Protein AF-X1H1K5-F1 (afdb_monomer_lite)

Sequence (191 aa):
MKLQVSLFGLLLAASFLTAKDVGDVLKAARRMCVNDSVPQALTMLEEEVKGEWGKQEKFLLQQEKADILLYHAGLPREAYLVYTMLTRPGPSKDKEARLYYSLGLGLERSEEFRRAARSYEKVITEYPDSPFYEGALSAIERCFLKNYQIKVAEVDAYPITELELEEIASKKLSPSEQKPLYRPPAPTLHP

Secondary structure (DSSP, 8-state):
------HHHHHHHHHHTT--SHHHHHHHHHHHHHTT-HHHHHHHHHHHHHSS--HHHHHHHHHHHHHHHHHTS--HHHHHHHHHHHTSS---HHHHHHHHHHHHHHHHHTT-HHHHHHHHHHHHHH-TTSTTHHHHHHHHHHHHHHHHH-EEEEETTEEEEHHHHHHHHHHHH-TT------PPPPP----

Radius of gyration: 23.89 Å; chains: 1; bounding box: 47×67×76 Å

Structure (mmCIF, N/CA/C/O backbone):
data_AF-X1H1K5-F1
#
_entry.id   AF-X1H1K5-F1
#
loop_
_atom_site.group_PDB
_atom_site.id
_atom_site.type_symbol
_atom_site.label_atom_id
_atom_site.label_alt_id
_atom_site.label_comp_id
_atom_site.label_asym_id
_atom_site.label_entity_id
_atom_site.label_seq_id
_atom_site.pdbx_PDB_ins_code
_atom_site.Cartn_x
_atom_site.Cartn_y
_atom_site.Cartn_z
_atom_site.occupancy
_atom_site.B_iso_or_equiv
_atom_site.auth_seq_id
_atom_site.auth_comp_id
_atom_site.auth_asym_id
_atom_site.auth_atom_id
_atom_site.pdbx_PDB_model_num
ATOM 1 N N . MET A 1 1 ? 11.497 37.780 26.580 1.00 37.00 1 MET A N 1
ATOM 2 C CA . MET A 1 1 ? 10.936 38.288 25.311 1.00 37.00 1 MET A CA 1
ATOM 3 C C 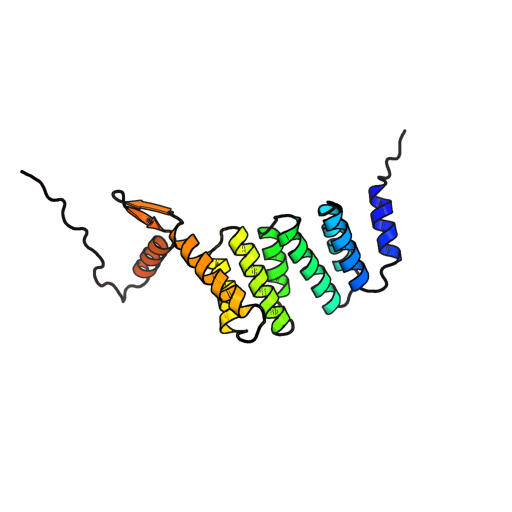. MET A 1 1 ? 10.496 37.082 24.486 1.00 37.00 1 MET A C 1
ATOM 5 O O . MET A 1 1 ? 11.340 36.267 24.157 1.00 37.00 1 MET A O 1
ATOM 9 N N . LYS A 1 2 ? 9.178 36.969 24.265 1.00 37.44 2 LYS A N 1
ATOM 10 C CA . LYS A 1 2 ? 8.430 36.046 23.383 1.00 37.44 2 LYS A CA 1
ATOM 11 C C . LYS A 1 2 ? 8.580 34.528 23.607 1.00 37.44 2 LYS A C 1
ATOM 13 O O . LYS A 1 2 ? 9.329 33.847 22.921 1.00 37.44 2 LYS A O 1
ATOM 18 N N . LEU A 1 3 ? 7.713 34.008 24.487 1.00 41.84 3 LEU A N 1
ATOM 19 C CA . LEU A 1 3 ? 7.094 32.689 24.321 1.00 41.84 3 LEU A CA 1
ATOM 20 C C . LEU A 1 3 ? 6.434 32.643 22.929 1.00 41.84 3 LEU A C 1
ATOM 22 O O . LEU A 1 3 ? 5.336 33.163 22.750 1.00 41.84 3 LEU A O 1
ATOM 26 N N . GLN A 1 4 ? 7.084 32.026 21.944 1.00 38.72 4 GLN A N 1
ATOM 27 C CA . GLN A 1 4 ? 6.364 31.378 20.849 1.00 38.72 4 GLN A CA 1
ATOM 28 C C . GLN A 1 4 ? 6.042 29.955 21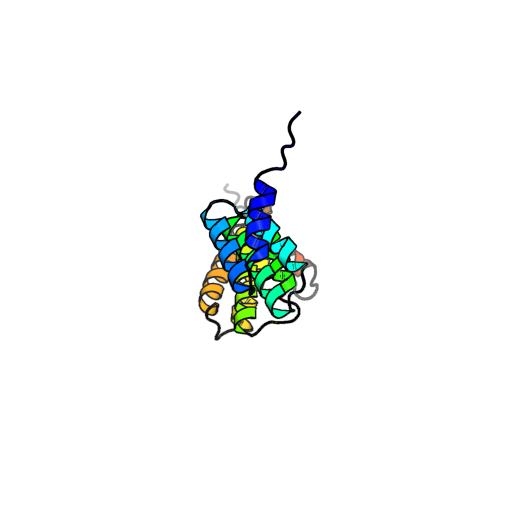.302 1.00 38.72 4 GLN A C 1
ATOM 30 O O . GLN A 1 4 ? 6.640 28.983 20.853 1.00 38.72 4 GLN A O 1
ATOM 35 N N . VAL A 1 5 ? 5.084 29.833 22.222 1.00 39.47 5 VAL A N 1
ATOM 36 C CA . VAL A 1 5 ? 4.301 28.599 22.295 1.00 39.47 5 VAL A CA 1
ATOM 37 C C . VAL A 1 5 ? 3.512 28.596 20.997 1.00 39.47 5 VAL A C 1
ATOM 39 O O . VAL A 1 5 ? 2.570 29.368 20.827 1.00 39.47 5 VAL A O 1
ATOM 42 N N . SER A 1 6 ? 4.034 27.862 20.019 1.00 39.38 6 SER A N 1
ATOM 43 C CA . SER A 1 6 ? 3.486 27.820 18.676 1.00 39.38 6 SER A CA 1
ATOM 44 C C . SER A 1 6 ? 2.005 27.470 18.764 1.00 39.38 6 SER A C 1
ATOM 46 O O . SER A 1 6 ? 1.636 26.451 19.350 1.00 39.38 6 SER A O 1
ATOM 48 N N . LEU A 1 7 ? 1.163 28.306 18.159 1.00 38.69 7 LEU A N 1
ATOM 49 C CA . LEU A 1 7 ? -0.276 28.087 17.994 1.00 38.69 7 LEU A CA 1
ATOM 50 C C . LEU A 1 7 ? -0.581 26.686 17.398 1.00 38.69 7 LEU A C 1
ATOM 52 O O . LEU A 1 7 ? -1.679 26.164 17.568 1.00 38.69 7 LEU A O 1
ATOM 56 N N . PHE A 1 8 ? 0.423 26.043 16.781 1.00 45.50 8 PHE A N 1
ATOM 57 C CA . PHE A 1 8 ? 0.425 24.650 16.319 1.00 45.50 8 PHE A CA 1
ATOM 58 C C . PHE A 1 8 ? 0.163 23.602 17.407 1.00 45.50 8 PHE A C 1
ATOM 60 O O . PHE A 1 8 ? -0.563 22.645 17.153 1.00 45.50 8 PHE A O 1
ATOM 67 N N . GLY A 1 9 ? 0.730 23.757 18.609 1.00 40.28 9 GLY A N 1
ATOM 68 C CA . GLY A 1 9 ? 0.532 22.781 19.689 1.00 40.28 9 GLY A CA 1
ATOM 69 C C . GLY A 1 9 ? -0.904 22.785 20.222 1.00 40.28 9 GLY A C 1
ATOM 70 O O . GLY A 1 9 ? -1.425 21.749 20.625 1.00 40.28 9 GLY A O 1
ATOM 71 N N . LEU A 1 10 ? -1.569 23.942 20.161 1.00 42.47 10 LEU A N 1
ATOM 72 C CA . LEU A 1 10 ? -2.929 24.137 20.669 1.00 42.47 10 LEU A CA 1
ATOM 73 C C . LEU A 1 10 ? -4.014 23.610 19.715 1.00 42.47 10 LEU A C 1
ATOM 75 O O . LEU A 1 10 ? -5.048 23.138 20.181 1.00 42.47 10 LEU A O 1
ATOM 79 N N . LEU A 1 11 ? -3.777 23.631 18.398 1.00 44.72 11 LEU A N 1
ATOM 80 C CA . LEU A 1 11 ? -4.694 23.046 17.405 1.00 44.72 11 LEU A CA 1
ATOM 81 C C . LEU A 1 11 ? -4.618 21.515 17.356 1.00 44.72 11 LEU A C 1
ATOM 83 O O . LEU A 1 11 ? -5.647 20.861 17.174 1.00 44.72 11 LEU A O 1
ATOM 87 N N . LEU A 1 12 ? -3.432 20.942 17.594 1.00 48.31 12 LEU A N 1
ATOM 88 C CA . LEU A 1 12 ? -3.308 19.508 17.850 1.00 48.31 12 LEU A CA 1
ATOM 89 C C . LEU A 1 12 ? -4.070 19.143 19.139 1.00 48.31 12 LEU A C 1
ATOM 91 O O . LEU A 1 12 ? -4.972 18.310 19.091 1.00 48.31 12 LEU A O 1
ATOM 95 N N . ALA A 1 13 ? -3.817 19.849 20.252 1.00 44.28 13 ALA A N 1
ATOM 96 C CA . ALA A 1 13 ? -4.474 19.629 21.552 1.00 44.28 13 ALA A CA 1
ATOM 97 C C . ALA A 1 13 ? -6.015 19.695 21.522 1.00 44.28 13 ALA A C 1
ATOM 99 O O . ALA A 1 13 ? -6.672 18.904 22.195 1.00 44.28 13 ALA A O 1
ATOM 100 N N . ALA A 1 14 ? -6.612 20.602 20.742 1.00 42.31 14 ALA A N 1
ATOM 101 C CA . ALA A 1 14 ? -8.069 20.759 20.704 1.00 42.31 14 ALA A CA 1
ATOM 102 C C . ALA A 1 14 ? -8.801 19.578 20.034 1.00 42.31 14 ALA A C 1
ATOM 104 O O . ALA A 1 14 ? -9.962 19.318 20.350 1.00 42.31 14 ALA A O 1
ATOM 105 N N . SER A 1 15 ? -8.123 18.838 19.151 1.00 46.56 15 SER A N 1
ATOM 106 C CA . SER A 1 15 ? -8.692 17.653 18.493 1.00 46.56 15 SER A CA 1
ATOM 107 C C . SER A 1 15 ? -8.587 16.404 19.384 1.00 46.56 15 SER A C 1
ATOM 109 O O . SER A 1 15 ? -9.510 15.590 19.404 1.00 46.56 15 SER A O 1
ATOM 111 N N . PHE A 1 16 ? -7.524 16.306 20.197 1.00 51.41 16 PHE A N 1
ATOM 112 C CA . PHE A 1 16 ? -7.277 15.193 21.131 1.00 51.41 16 PHE A CA 1
ATOM 113 C C . PHE A 1 16 ? -8.334 15.052 22.239 1.00 51.41 16 PHE A C 1
ATOM 115 O O . PHE A 1 16 ? -8.516 13.971 22.787 1.00 51.41 16 PHE A O 1
ATOM 122 N N . LEU A 1 17 ? -9.049 16.127 22.583 1.00 48.09 17 LEU A N 1
ATOM 123 C CA . LEU A 1 17 ? -10.004 16.141 23.702 1.00 48.09 17 LEU A CA 1
ATOM 124 C C . LEU A 1 17 ? -11.443 15.757 23.315 1.00 48.09 17 LEU A C 1
ATOM 126 O O . LEU A 1 17 ? -12.312 15.724 24.186 1.00 48.09 17 LEU A O 1
ATOM 130 N N . THR A 1 18 ? -11.725 15.484 22.035 1.00 51.66 18 THR A N 1
ATOM 131 C CA . THR A 1 18 ? -13.106 15.238 21.567 1.00 51.66 18 THR A CA 1
ATOM 132 C C . THR A 1 18 ? -13.317 13.954 20.778 1.00 51.66 18 THR A C 1
ATOM 134 O O . THR A 1 18 ? -14.471 13.542 20.655 1.00 51.66 18 THR A O 1
ATOM 137 N N . ALA A 1 19 ? -12.260 13.302 20.283 1.00 58.25 19 ALA A N 1
ATOM 138 C CA . ALA A 1 19 ? -12.407 12.032 19.583 1.00 58.25 19 ALA A CA 1
ATOM 139 C C . ALA A 1 19 ? -12.859 10.949 20.572 1.00 58.25 19 ALA A C 1
ATOM 141 O O . ALA A 1 19 ? -12.097 10.496 21.423 1.00 58.25 19 ALA A O 1
ATOM 142 N N . LYS A 1 20 ? -14.135 10.563 20.486 1.00 72.00 20 LYS A N 1
ATOM 143 C CA . LYS A 1 20 ? -14.709 9.493 21.317 1.00 72.00 20 LYS A CA 1
ATOM 144 C C . LYS A 1 20 ? -14.500 8.115 20.697 1.00 72.00 20 LYS A C 1
ATOM 146 O O . LYS A 1 20 ? -14.653 7.110 21.386 1.00 72.00 20 LYS A O 1
ATOM 151 N N . ASP A 1 21 ? -14.158 8.079 19.412 1.00 88.56 21 ASP A N 1
ATOM 152 C CA . ASP A 1 21 ? -13.909 6.869 18.648 1.00 88.56 21 ASP A CA 1
ATOM 153 C C . ASP A 1 21 ? -12.829 7.080 17.573 1.00 88.56 21 ASP A C 1
ATOM 155 O O . ASP A 1 21 ? -12.490 8.204 17.194 1.00 88.56 21 ASP A O 1
ATOM 159 N N . VAL A 1 22 ? -12.283 5.969 17.068 1.00 92.12 22 VAL A N 1
ATOM 160 C CA . VAL A 1 22 ? -11.249 5.975 16.021 1.00 92.12 22 VAL A CA 1
ATOM 161 C C . VAL A 1 22 ? -11.742 6.643 14.731 1.00 92.12 22 VAL A C 1
ATOM 163 O O . VAL A 1 22 ? -10.958 7.231 13.994 1.00 92.12 22 VAL A O 1
ATOM 166 N N . GLY A 1 23 ? -13.044 6.597 14.444 1.00 92.75 23 GLY A N 1
ATOM 167 C CA . GLY A 1 23 ? -13.639 7.199 13.255 1.00 92.75 23 GLY A CA 1
ATOM 168 C C . GLY A 1 23 ? -13.525 8.722 13.240 1.00 92.75 23 GLY A C 1
ATOM 169 O O . GLY A 1 23 ? -13.298 9.299 12.174 1.00 92.75 23 GLY A O 1
ATOM 170 N N . ASP A 1 24 ? -13.629 9.374 14.396 1.00 91.38 24 ASP A N 1
ATOM 171 C CA . ASP A 1 24 ? -13.417 10.817 14.530 1.00 91.38 24 ASP A CA 1
ATOM 172 C C . ASP A 1 24 ? -11.966 11.210 14.230 1.00 91.38 24 ASP A C 1
ATOM 174 O O . ASP A 1 24 ? -11.733 12.163 13.481 1.00 91.38 24 ASP A O 1
ATOM 178 N N . VAL A 1 25 ? -10.999 10.421 14.710 1.00 92.44 25 VAL A N 1
ATOM 179 C CA . VAL A 1 25 ? -9.569 10.605 14.408 1.00 92.44 25 VAL A CA 1
ATOM 180 C C . VAL A 1 25 ? -9.316 10.495 12.903 1.00 92.44 25 VAL A C 1
ATOM 182 O O . VAL A 1 25 ? -8.686 11.368 12.304 1.00 92.44 25 VAL A O 1
ATOM 185 N N . LEU A 1 26 ? -9.864 9.462 12.256 1.00 95.00 26 LEU A N 1
ATOM 186 C CA . LEU A 1 26 ? -9.717 9.261 10.810 1.00 95.00 26 LEU A CA 1
ATOM 187 C C . LEU A 1 26 ? -10.331 10.417 10.006 1.00 95.00 26 LEU A C 1
ATOM 189 O O . LEU A 1 26 ? -9.735 10.904 9.044 1.00 95.00 26 LEU A O 1
ATOM 193 N N . LYS A 1 27 ? -11.517 10.903 10.399 1.00 92.88 27 LYS A N 1
ATOM 194 C CA . LYS A 1 27 ? -12.145 12.074 9.763 1.00 92.88 27 LYS A CA 1
ATOM 195 C C . LYS A 1 27 ? -11.298 13.332 9.941 1.00 92.88 27 LYS A C 1
ATOM 197 O O . LYS A 1 27 ? -11.191 14.113 8.995 1.00 92.88 27 LYS A O 1
ATOM 202 N N . ALA A 1 28 ? -10.718 13.538 11.122 1.00 92.38 28 ALA A N 1
ATOM 203 C CA . ALA A 1 28 ? -9.837 14.669 11.385 1.00 92.38 28 ALA A CA 1
ATOM 204 C C . ALA A 1 28 ? -8.592 14.619 10.486 1.00 92.38 28 ALA A C 1
ATOM 206 O O . ALA A 1 28 ? -8.326 15.594 9.784 1.00 92.38 28 ALA A O 1
ATOM 207 N N . ALA A 1 29 ? -7.918 13.466 10.399 1.00 93.69 29 ALA A N 1
ATOM 208 C CA . ALA A 1 29 ? -6.745 13.278 9.542 1.00 93.69 29 ALA A CA 1
ATOM 209 C C . ALA A 1 29 ? -7.055 13.619 8.074 1.00 93.69 29 ALA A C 1
ATOM 211 O O . ALA A 1 29 ? -6.349 14.406 7.445 1.00 93.69 29 ALA A O 1
ATOM 212 N N . ARG A 1 30 ? -8.178 13.117 7.547 1.00 94.12 30 ARG A N 1
ATOM 213 C CA . ARG A 1 30 ? -8.614 13.397 6.168 1.00 94.12 30 ARG A CA 1
ATOM 214 C C . ARG A 1 30 ? -8.919 14.874 5.931 1.00 94.12 30 ARG A C 1
ATOM 216 O O . ARG A 1 30 ? -8.554 15.412 4.890 1.00 94.12 30 ARG A O 1
ATOM 223 N N . ARG A 1 31 ? -9.561 15.556 6.888 1.00 91.44 31 ARG A N 1
ATOM 224 C CA . ARG A 1 31 ? -9.800 17.011 6.799 1.00 91.44 31 ARG A CA 1
ATOM 225 C C . ARG A 1 31 ? -8.492 17.794 6.754 1.00 91.44 31 ARG A C 1
ATOM 227 O O . ARG A 1 31 ? -8.400 18.770 6.017 1.00 91.44 31 ARG A O 1
ATOM 234 N N . MET A 1 32 ? -7.483 17.363 7.507 1.00 92.31 32 MET A N 1
ATOM 235 C CA . MET A 1 32 ? -6.157 17.980 7.476 1.00 92.31 32 MET A CA 1
ATOM 236 C C . MET A 1 32 ? -5.500 17.804 6.103 1.00 92.31 32 MET A C 1
ATOM 238 O O . MET A 1 32 ? -4.957 18.771 5.581 1.00 92.31 32 MET A O 1
ATOM 242 N N . CYS A 1 33 ? -5.633 16.637 5.463 1.00 90.56 33 CYS A N 1
ATOM 243 C CA . CYS A 1 33 ? -5.161 16.434 4.089 1.00 90.56 33 CYS A CA 1
ATOM 244 C C . CYS A 1 33 ? -5.859 17.348 3.069 1.00 90.56 33 CYS A C 1
ATOM 246 O O . CYS A 1 33 ? -5.198 17.875 2.182 1.00 90.56 33 CYS A O 1
ATOM 248 N N . VAL A 1 34 ? -7.172 17.576 3.204 1.00 90.25 34 VAL A N 1
ATOM 249 C CA . VAL A 1 34 ? -7.917 18.514 2.336 1.00 90.25 34 VAL A CA 1
ATOM 250 C C . VAL A 1 34 ? -7.436 19.959 2.511 1.00 90.25 34 VAL A C 1
ATOM 252 O O . VAL A 1 34 ? -7.418 20.720 1.550 1.00 90.25 34 VAL A O 1
ATOM 255 N N . ASN A 1 35 ? -7.000 20.325 3.717 1.00 87.62 35 ASN A N 1
ATOM 256 C CA . ASN A 1 35 ? -6.500 21.662 4.048 1.00 87.62 35 ASN A CA 1
ATOM 257 C C . ASN A 1 35 ? -4.970 21.789 3.903 1.00 87.62 35 ASN A C 1
ATOM 259 O O . ASN A 1 35 ? -4.357 22.595 4.604 1.00 87.62 35 ASN A O 1
ATOM 263 N N . ASP A 1 36 ? -4.350 20.956 3.059 1.00 86.56 36 ASP A N 1
ATOM 264 C CA . ASP A 1 36 ? -2.904 20.944 2.776 1.00 86.56 36 ASP A CA 1
ATOM 265 C C . ASP A 1 36 ? -2.014 20.828 4.034 1.00 86.56 36 ASP A C 1
ATOM 267 O O . ASP A 1 36 ? -0.883 21.298 4.112 1.00 86.56 36 ASP A O 1
ATOM 271 N N . SER A 1 37 ? -2.552 20.190 5.074 1.00 92.69 37 SER A N 1
ATOM 272 C CA . SER A 1 37 ? -1.899 19.974 6.368 1.00 92.69 37 SER A CA 1
ATOM 273 C C . SER A 1 37 ? -1.502 18.503 6.534 1.00 92.69 37 SER A C 1
ATOM 275 O O . SER A 1 37 ? -1.756 17.878 7.568 1.00 92.69 37 SER A O 1
ATOM 277 N N . VAL A 1 38 ? -0.913 17.923 5.480 1.00 93.44 38 VAL A N 1
ATOM 278 C CA . VAL A 1 38 ? -0.525 16.502 5.421 1.00 93.44 38 VAL A CA 1
ATOM 279 C C . VAL A 1 38 ? 0.480 16.118 6.519 1.00 93.44 38 VAL A C 1
ATOM 281 O O . VAL A 1 38 ? 0.237 15.112 7.191 1.00 93.44 38 VAL A O 1
ATOM 284 N N . PRO A 1 39 ? 1.560 16.884 6.790 1.00 94.38 39 PRO A N 1
ATOM 285 C CA . PRO A 1 39 ? 2.492 16.538 7.866 1.00 94.38 39 PRO A CA 1
ATOM 286 C C . PRO A 1 39 ? 1.813 16.453 9.236 1.00 94.38 39 PRO A C 1
ATOM 288 O O . PRO A 1 39 ? 2.066 15.527 10.001 1.00 94.38 39 PRO A O 1
ATOM 291 N N . GLN A 1 40 ? 0.896 17.377 9.528 1.00 91.00 40 GLN A N 1
ATOM 292 C CA . GLN A 1 40 ? 0.171 17.403 10.793 1.00 91.00 40 GLN A CA 1
ATOM 293 C C . GLN A 1 40 ? -0.780 16.204 10.921 1.00 91.00 40 GLN A C 1
ATOM 295 O O . GLN A 1 40 ? -0.901 15.650 12.011 1.00 91.00 40 GLN A O 1
ATOM 300 N N . ALA A 1 41 ? -1.417 15.776 9.823 1.00 94.12 41 ALA A N 1
ATOM 301 C CA . ALA A 1 41 ? -2.242 14.567 9.803 1.00 94.12 41 ALA A CA 1
ATOM 302 C C . ALA A 1 41 ? -1.416 13.318 10.155 1.00 94.12 41 ALA A C 1
ATOM 304 O O . ALA A 1 41 ? -1.841 12.495 10.965 1.00 94.12 41 ALA A O 1
ATOM 305 N N . LEU A 1 42 ? -0.212 13.204 9.583 1.00 95.56 42 LEU A N 1
ATOM 306 C CA . LEU A 1 42 ? 0.703 12.093 9.844 1.00 95.56 42 LEU A CA 1
ATOM 307 C C . LEU A 1 42 ? 1.203 12.094 11.291 1.00 95.56 42 LEU A C 1
ATOM 309 O O . LEU A 1 42 ? 1.141 11.055 11.944 1.00 95.56 42 LEU A O 1
ATOM 313 N N . THR A 1 43 ? 1.629 13.249 11.813 1.00 93.75 43 THR A N 1
ATOM 314 C CA . THR A 1 43 ? 2.042 13.380 13.219 1.00 93.75 43 THR A CA 1
ATOM 315 C C . THR A 1 43 ? 0.905 13.018 14.171 1.00 93.75 43 THR A C 1
ATOM 317 O O . THR A 1 43 ? 1.124 12.286 15.131 1.00 93.75 43 THR A O 1
ATOM 320 N N . MET A 1 44 ? -0.321 13.472 13.896 1.00 92.69 44 MET A N 1
ATOM 321 C CA . MET A 1 44 ? -1.485 13.123 14.713 1.00 92.69 44 MET A CA 1
ATOM 322 C C . MET A 1 44 ? -1.710 11.605 14.740 1.00 92.69 44 MET A C 1
ATOM 324 O O . MET A 1 44 ? -1.822 11.026 15.815 1.00 92.69 44 MET A O 1
ATOM 328 N N . LEU A 1 45 ? -1.718 10.941 13.578 1.00 94.50 45 LEU A N 1
ATOM 329 C CA . LEU A 1 45 ? -1.899 9.486 13.506 1.00 94.50 45 LEU A CA 1
ATOM 330 C C . LEU A 1 45 ? -0.776 8.715 14.218 1.00 94.50 45 LEU A C 1
ATOM 332 O O . LEU A 1 45 ? -1.034 7.674 14.819 1.00 94.50 45 LEU A O 1
ATOM 336 N N . GLU A 1 46 ? 0.463 9.206 14.169 1.00 93.75 46 GLU A N 1
ATOM 337 C CA . GLU A 1 46 ? 1.593 8.600 14.880 1.00 93.75 46 GLU A CA 1
ATOM 338 C C . GLU A 1 46 ? 1.451 8.667 16.399 1.00 93.75 46 GLU A C 1
ATOM 340 O O . GLU A 1 46 ? 1.776 7.690 17.077 1.00 93.75 46 GLU A O 1
ATOM 345 N N . GLU A 1 47 ? 0.961 9.785 16.930 1.00 90.31 47 GLU A N 1
ATOM 346 C CA . GLU A 1 47 ? 0.680 9.916 18.359 1.00 90.31 47 GLU A CA 1
ATOM 347 C C . GLU A 1 47 ? -0.508 9.046 18.774 1.00 90.31 47 GLU A C 1
ATOM 349 O O . GLU A 1 47 ? -0.424 8.319 19.764 1.00 90.31 47 GLU A O 1
ATOM 354 N N . GLU A 1 48 ? -1.569 9.013 17.968 1.00 91.31 48 GLU A N 1
ATOM 355 C CA . GLU A 1 4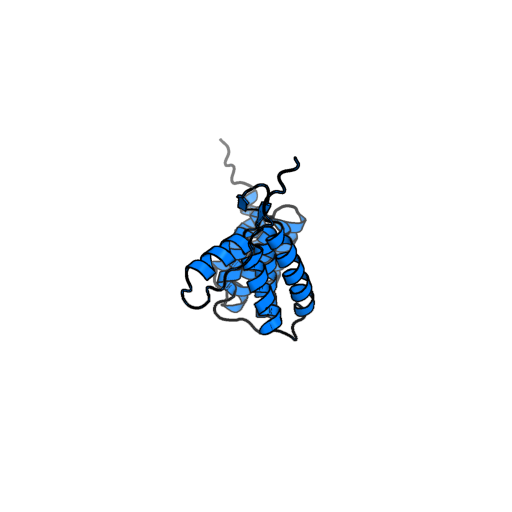8 ? -2.748 8.185 18.232 1.00 91.31 48 GLU A CA 1
ATOM 356 C C . GLU A 1 48 ? -2.391 6.701 18.302 1.00 91.31 48 GLU A C 1
ATOM 358 O O . GLU A 1 48 ? -2.737 6.022 19.262 1.00 91.31 48 GLU A O 1
ATOM 363 N N . VAL A 1 49 ? -1.592 6.184 17.366 1.00 91.19 49 VAL A N 1
ATOM 364 C CA . VAL A 1 49 ? -1.149 4.778 17.385 1.00 91.19 49 VAL A CA 1
ATOM 365 C C . VAL A 1 49 ? -0.433 4.387 18.690 1.00 91.19 49 VAL A C 1
ATOM 367 O O . VAL A 1 49 ? -0.528 3.225 19.109 1.00 91.19 49 VAL A O 1
ATOM 370 N N . LYS A 1 50 ? 0.283 5.319 19.336 1.00 89.50 50 LYS A N 1
ATOM 371 C CA . LYS A 1 50 ? 0.987 5.075 20.610 1.00 89.50 50 LYS A CA 1
ATOM 372 C C . LYS A 1 50 ? 0.032 4.991 21.806 1.00 89.50 50 LYS A C 1
ATOM 374 O O . LYS A 1 50 ? 0.414 4.415 22.822 1.00 89.50 50 LYS A O 1
ATOM 379 N N . GLY A 1 51 ? -1.185 5.521 21.681 1.00 86.44 51 GLY A N 1
ATOM 380 C CA . GLY A 1 51 ? -2.204 5.536 22.726 1.00 86.44 51 GLY A CA 1
ATOM 381 C C . GLY A 1 51 ? -2.856 4.179 23.026 1.00 86.44 51 GLY A C 1
ATOM 382 O O . GLY A 1 51 ? -2.457 3.113 22.530 1.00 86.44 51 GLY A O 1
ATOM 383 N N . GLU A 1 52 ? -3.909 4.229 23.846 1.00 87.31 52 GLU A N 1
ATOM 384 C CA . GLU A 1 52 ? -4.648 3.066 24.364 1.00 87.31 52 GLU A CA 1
ATOM 385 C C . GLU A 1 52 ? -5.755 2.570 23.418 1.00 87.31 52 GLU A C 1
ATOM 387 O O . GLU A 1 52 ? -6.889 2.314 23.810 1.00 87.31 52 GLU A O 1
ATOM 392 N N . TRP A 1 53 ? -5.421 2.405 22.140 1.00 88.69 53 TRP A N 1
ATOM 393 C CA . TRP A 1 53 ? -6.320 1.802 21.158 1.00 88.69 53 TRP A CA 1
ATOM 394 C C . TRP A 1 53 ? -6.213 0.272 21.140 1.00 88.69 53 TRP A C 1
ATOM 396 O O . TRP A 1 53 ? -5.131 -0.303 21.320 1.00 88.69 53 TRP A O 1
ATOM 406 N N . GLY A 1 54 ? -7.329 -0.398 20.851 1.00 89.56 54 GLY A N 1
ATOM 407 C CA . GLY A 1 54 ? -7.343 -1.830 20.578 1.00 89.56 54 GLY A CA 1
ATOM 408 C C . GLY A 1 54 ? -6.592 -2.182 19.289 1.00 89.56 54 GLY A C 1
ATOM 409 O O . GLY A 1 54 ? -6.218 -1.327 18.482 1.00 89.56 54 GLY A O 1
ATOM 410 N N . LYS A 1 55 ? -6.336 -3.480 19.077 1.00 87.94 55 LYS A N 1
ATOM 411 C CA . LYS A 1 55 ? -5.590 -3.960 17.896 1.00 87.94 55 LYS A CA 1
ATOM 412 C C . LYS A 1 55 ? -6.262 -3.548 16.582 1.00 87.94 55 LYS A C 1
ATOM 414 O O . LYS A 1 55 ? -5.571 -3.192 15.631 1.00 87.94 55 LYS A O 1
ATOM 419 N N . GLN A 1 56 ? -7.594 -3.595 16.537 1.00 87.88 56 GLN A N 1
ATOM 420 C CA . GLN A 1 56 ? -8.362 -3.273 15.338 1.00 87.88 56 GLN A CA 1
ATOM 421 C C . GLN A 1 56 ? -8.312 -1.774 15.026 1.00 87.88 56 GLN A C 1
ATOM 423 O O . GLN A 1 56 ? -8.167 -1.398 13.867 1.00 87.88 56 GLN A O 1
ATOM 428 N N . GLU A 1 57 ? -8.391 -0.918 16.039 1.00 91.31 57 GLU A N 1
ATOM 429 C CA . GLU A 1 57 ? -8.306 0.534 15.895 1.00 91.31 57 GLU A CA 1
ATOM 430 C C . GLU A 1 57 ? -6.893 0.953 15.477 1.00 91.31 57 GLU A C 1
ATOM 432 O O . GLU A 1 57 ? -6.739 1.714 14.524 1.00 91.31 57 GLU A O 1
ATOM 437 N N . LYS A 1 58 ? -5.851 0.370 16.088 1.00 91.62 58 LYS A N 1
ATOM 438 C CA . LYS A 1 58 ? -4.453 0.594 15.675 1.00 91.62 58 LYS A CA 1
ATOM 439 C C . LYS A 1 58 ? -4.205 0.191 14.225 1.00 91.62 58 LYS A C 1
ATOM 441 O O . LYS A 1 58 ? -3.497 0.900 13.513 1.00 91.62 58 LYS A O 1
ATOM 446 N N . PHE A 1 59 ? -4.810 -0.909 13.776 1.00 91.62 59 PHE A N 1
ATOM 447 C CA . PHE A 1 59 ? -4.770 -1.310 12.372 1.00 91.62 59 PHE A CA 1
ATOM 448 C C . PHE A 1 59 ? -5.381 -0.233 11.464 1.00 91.62 59 PHE A C 1
ATOM 450 O O . PHE A 1 59 ? -4.768 0.136 10.468 1.00 91.62 59 PHE A O 1
ATOM 457 N N . LEU A 1 60 ? -6.554 0.307 11.814 1.00 92.25 60 LEU A N 1
ATOM 458 C CA . LEU A 1 60 ? -7.220 1.342 11.014 1.00 92.25 60 LEU A CA 1
ATOM 459 C C . LEU A 1 60 ? -6.404 2.639 10.946 1.00 92.25 60 LEU A C 1
ATOM 461 O O . LEU A 1 60 ? -6.259 3.200 9.864 1.00 92.25 60 LEU A O 1
ATOM 465 N N . LEU A 1 61 ? -5.837 3.083 12.070 1.00 94.56 61 LEU A N 1
ATOM 466 C CA . LEU A 1 61 ? -4.989 4.278 12.129 1.00 94.56 61 LEU A CA 1
ATOM 467 C C . LEU A 1 61 ? -3.742 4.137 11.248 1.00 94.56 61 LEU A C 1
ATOM 469 O O . LEU A 1 61 ? -3.401 5.040 10.487 1.00 94.56 61 LEU A O 1
ATOM 473 N N . GLN A 1 62 ? -3.078 2.984 11.317 1.00 94.88 62 GLN A N 1
ATOM 474 C CA . GLN A 1 62 ? -1.912 2.698 10.485 1.00 94.88 62 GLN A CA 1
ATOM 475 C C . GLN A 1 62 ? -2.276 2.558 9.005 1.00 94.88 62 GLN A C 1
ATOM 477 O O . GLN A 1 62 ? -1.528 3.018 8.145 1.00 94.88 62 GLN A O 1
ATOM 482 N N . GLN A 1 63 ? -3.426 1.957 8.690 1.00 93.94 63 GLN A N 1
ATOM 483 C CA . GLN A 1 63 ? -3.897 1.871 7.310 1.00 93.94 63 GLN A CA 1
ATOM 484 C C . GLN A 1 63 ? -4.150 3.271 6.738 1.00 93.94 63 GLN A C 1
ATOM 486 O O . GLN A 1 63 ? -3.701 3.566 5.636 1.00 93.94 63 GLN A O 1
ATOM 491 N N . GLU A 1 64 ? -4.789 4.154 7.508 1.00 96.25 64 GLU A N 1
ATOM 492 C CA . GLU A 1 64 ? -5.010 5.544 7.105 1.00 96.25 64 GLU A CA 1
ATOM 493 C C . GLU A 1 64 ? -3.695 6.299 6.910 1.00 96.25 64 GLU A C 1
ATOM 495 O O . GLU A 1 64 ? -3.532 7.019 5.928 1.00 96.25 64 GLU A O 1
ATOM 500 N N . LYS A 1 65 ? -2.719 6.095 7.802 1.00 96.69 65 LYS A N 1
ATOM 501 C CA . LYS A 1 65 ? -1.376 6.664 7.648 1.00 96.69 65 LYS A CA 1
ATOM 502 C C . LYS A 1 65 ? -0.753 6.235 6.318 1.00 96.69 65 LYS A C 1
ATOM 504 O O . LYS A 1 65 ? -0.209 7.072 5.601 1.00 96.69 65 LYS A O 1
ATOM 509 N N . ALA A 1 66 ? -0.838 4.949 5.981 1.00 94.88 66 ALA A N 1
ATOM 510 C CA . ALA A 1 66 ? -0.312 4.415 4.728 1.00 94.88 66 ALA A CA 1
ATOM 511 C C . ALA A 1 66 ? -1.036 4.991 3.498 1.00 94.88 66 ALA A C 1
ATOM 513 O O . ALA A 1 66 ? -0.380 5.361 2.524 1.00 94.88 66 ALA A O 1
ATOM 514 N N . ASP A 1 67 ? -2.366 5.122 3.553 1.00 94.75 67 ASP A N 1
ATOM 515 C CA . ASP A 1 67 ? -3.168 5.776 2.512 1.00 94.75 67 ASP A CA 1
ATOM 516 C C . ASP A 1 67 ? -2.734 7.247 2.330 1.00 94.75 67 ASP A C 1
ATOM 518 O O . ASP A 1 67 ? -2.484 7.687 1.207 1.00 94.75 67 ASP A O 1
ATOM 522 N N . ILE A 1 68 ? -2.552 8.002 3.418 1.00 95.75 68 ILE A N 1
ATOM 523 C CA . ILE A 1 68 ? -2.104 9.403 3.363 1.00 95.75 68 ILE A CA 1
ATOM 524 C C . ILE A 1 68 ? -0.701 9.521 2.766 1.00 95.75 68 ILE A C 1
ATOM 526 O O . ILE A 1 68 ? -0.480 10.360 1.891 1.00 95.75 68 ILE A O 1
ATOM 530 N N . LEU A 1 69 ? 0.237 8.671 3.185 1.00 94.75 69 LEU A N 1
ATOM 531 C CA . LEU A 1 69 ? 1.587 8.640 2.616 1.00 94.75 69 LEU A CA 1
ATOM 532 C C . LEU A 1 69 ? 1.547 8.387 1.103 1.00 94.75 69 LEU A C 1
ATOM 534 O O . LEU A 1 69 ? 2.230 9.065 0.336 1.00 94.75 69 LEU A O 1
ATOM 538 N N . LEU A 1 70 ? 0.700 7.451 0.672 1.00 92.06 70 LEU A N 1
ATOM 539 C CA . LEU A 1 70 ? 0.601 7.039 -0.720 1.00 92.06 70 LEU A CA 1
ATOM 540 C C . LEU A 1 70 ? -0.085 8.082 -1.614 1.00 92.06 70 LEU A C 1
ATOM 542 O O . LEU A 1 70 ? 0.373 8.310 -2.735 1.00 92.06 70 LEU A O 1
ATOM 546 N N . TYR A 1 71 ? -1.199 8.666 -1.167 1.00 91.50 71 TYR A N 1
ATOM 547 C CA . TYR A 1 71 ? -2.074 9.491 -2.011 1.00 91.50 71 TYR A CA 1
ATOM 548 C C . TYR A 1 71 ? -1.935 10.995 -1.787 1.00 91.50 71 TYR A C 1
ATOM 550 O O . TYR A 1 71 ? -2.183 11.755 -2.718 1.00 91.50 71 TYR A O 1
ATOM 558 N N . HIS A 1 72 ? -1.546 11.426 -0.587 1.00 91.31 72 HIS A N 1
ATOM 559 C CA . HIS A 1 72 ? -1.465 12.846 -0.241 1.00 91.31 72 HIS A CA 1
ATOM 560 C C . HIS A 1 72 ? -0.024 13.334 -0.098 1.00 91.31 72 HIS A C 1
ATOM 562 O O . HIS A 1 72 ? 0.282 14.435 -0.538 1.00 91.31 72 HIS A O 1
ATOM 568 N N . ALA A 1 73 ? 0.869 12.526 0.479 1.00 90.38 73 ALA A N 1
ATOM 569 C CA . ALA A 1 73 ? 2.269 12.916 0.651 1.00 90.38 73 ALA A CA 1
ATOM 570 C C . ALA A 1 73 ? 3.140 12.614 -0.579 1.00 90.38 73 ALA A C 1
ATOM 572 O O . ALA A 1 73 ? 4.229 13.166 -0.699 1.00 90.38 73 ALA A O 1
ATOM 573 N N . GLY A 1 74 ? 2.697 11.720 -1.471 1.00 87.12 74 GLY A N 1
ATOM 574 C CA . GLY A 1 74 ? 3.526 11.253 -2.586 1.00 87.12 74 GLY A CA 1
ATOM 575 C C . GLY A 1 74 ? 4.788 10.525 -2.110 1.00 87.12 74 GLY A C 1
ATOM 576 O O . GLY A 1 74 ? 5.816 10.583 -2.776 1.00 87.12 74 GLY A O 1
ATOM 577 N N . LEU A 1 75 ? 4.703 9.856 -0.955 1.00 89.94 75 LEU A N 1
ATOM 578 C CA . LEU A 1 75 ? 5.784 9.132 -0.283 1.00 89.94 75 LEU A CA 1
ATOM 579 C C . LEU A 1 75 ? 5.521 7.616 -0.354 1.00 89.94 75 LEU A C 1
ATOM 581 O O . LEU A 1 75 ? 5.128 6.983 0.635 1.00 89.94 75 LEU A O 1
ATOM 585 N N . PRO A 1 76 ? 5.656 7.007 -1.546 1.00 83.75 76 PRO A N 1
ATOM 586 C CA . PRO A 1 76 ? 5.240 5.629 -1.774 1.00 83.75 76 PRO A CA 1
ATOM 587 C C . PRO A 1 76 ? 6.125 4.604 -1.046 1.00 83.75 76 PRO A C 1
ATOM 589 O O . PRO A 1 76 ? 5.638 3.537 -0.665 1.00 83.75 76 PRO A O 1
ATOM 592 N N . ARG A 1 77 ? 7.395 4.936 -0.781 1.00 83.12 77 ARG A N 1
ATOM 593 C CA . ARG A 1 77 ? 8.325 4.072 -0.041 1.00 83.12 77 ARG A CA 1
ATOM 594 C C . ARG A 1 77 ? 7.946 3.966 1.435 1.00 83.12 77 ARG A C 1
ATOM 596 O O . ARG A 1 77 ? 7.964 2.881 2.010 1.00 83.12 77 ARG A O 1
ATOM 603 N N . GLU A 1 78 ? 7.575 5.078 2.051 1.00 90.44 78 GLU A N 1
ATOM 604 C CA . GLU A 1 78 ? 7.101 5.145 3.428 1.00 90.44 78 GLU A CA 1
ATOM 605 C C . GLU A 1 78 ? 5.759 4.419 3.563 1.00 90.44 78 GLU A C 1
ATOM 607 O O . GLU A 1 78 ? 5.579 3.626 4.489 1.00 90.44 78 GLU A O 1
ATOM 612 N N . ALA A 1 79 ? 4.844 4.619 2.606 1.00 90.75 79 ALA A N 1
ATOM 613 C CA . ALA A 1 79 ? 3.577 3.894 2.556 1.00 90.75 79 ALA A CA 1
ATOM 614 C C . ALA A 1 79 ? 3.794 2.372 2.486 1.00 90.75 79 ALA A C 1
ATOM 616 O O . ALA A 1 79 ? 3.172 1.623 3.242 1.00 90.75 79 ALA A O 1
ATOM 617 N N . TYR A 1 80 ? 4.724 1.917 1.635 1.00 84.81 80 TYR A N 1
ATOM 618 C CA . TYR A 1 80 ? 5.110 0.508 1.512 1.00 84.81 80 TYR A CA 1
ATOM 619 C C . TYR A 1 80 ? 5.514 -0.109 2.863 1.00 84.81 80 TYR A C 1
ATOM 621 O O . TYR A 1 80 ? 5.081 -1.220 3.192 1.00 84.81 80 TYR A O 1
ATOM 629 N N . LEU A 1 81 ? 6.317 0.602 3.663 1.00 89.00 81 LEU A N 1
ATOM 630 C CA . LEU A 1 81 ? 6.770 0.104 4.966 1.00 89.00 81 LEU A CA 1
ATOM 631 C C . LEU A 1 81 ? 5.590 -0.121 5.917 1.00 89.00 81 LEU A C 1
ATOM 633 O O . LEU A 1 81 ? 5.515 -1.168 6.563 1.00 89.00 81 LEU A O 1
ATOM 637 N N . VAL A 1 82 ? 4.640 0.817 5.956 1.00 91.81 82 VAL A N 1
ATOM 638 C CA . VAL A 1 82 ? 3.455 0.709 6.818 1.00 91.81 82 VAL A CA 1
ATOM 639 C C . VAL A 1 82 ? 2.527 -0.415 6.344 1.00 91.81 82 VAL A C 1
ATOM 641 O O . VAL A 1 82 ? 2.117 -1.246 7.154 1.00 91.81 82 VAL A O 1
ATOM 644 N N . TYR A 1 83 ? 2.256 -0.520 5.039 1.00 88.88 83 TYR A N 1
ATOM 645 C CA . TYR A 1 83 ? 1.440 -1.612 4.493 1.00 88.88 83 TYR A CA 1
ATOM 646 C C . TYR A 1 83 ? 2.037 -2.987 4.775 1.00 88.88 83 TYR A C 1
ATOM 648 O O . TYR A 1 83 ? 1.317 -3.902 5.173 1.00 88.88 83 TYR A O 1
ATOM 656 N N . THR A 1 84 ? 3.357 -3.126 4.645 1.00 84.38 84 THR A N 1
ATOM 657 C CA . THR A 1 84 ? 4.052 -4.384 4.944 1.00 84.38 84 THR A CA 1
ATOM 658 C C . THR A 1 84 ? 3.812 -4.819 6.390 1.00 84.38 84 THR A C 1
ATOM 660 O O . THR A 1 84 ? 3.560 -5.997 6.642 1.00 84.38 84 THR A O 1
ATOM 663 N N . MET A 1 85 ? 3.819 -3.883 7.344 1.00 87.88 85 MET A N 1
ATOM 664 C CA . MET A 1 85 ? 3.524 -4.190 8.747 1.00 87.88 85 MET A CA 1
ATOM 665 C C . MET A 1 85 ? 2.076 -4.651 8.954 1.00 87.88 85 MET A C 1
ATOM 667 O O . MET A 1 85 ? 1.837 -5.555 9.749 1.00 87.88 85 MET A O 1
ATOM 671 N N . LEU A 1 86 ? 1.117 -4.080 8.221 1.00 86.31 86 LEU A N 1
ATOM 672 C CA . LEU A 1 86 ? -0.310 -4.396 8.369 1.00 86.31 86 LEU A CA 1
ATOM 673 C C . LEU A 1 86 ? -0.706 -5.774 7.841 1.00 86.31 86 LEU A C 1
ATOM 675 O O . LEU A 1 86 ? -1.725 -6.317 8.260 1.00 86.31 86 LEU A O 1
ATOM 679 N N . THR A 1 87 ? 0.105 -6.372 6.970 1.00 73.94 87 THR A N 1
ATOM 680 C CA . THR A 1 87 ? -0.128 -7.742 6.480 1.00 73.94 87 THR A CA 1
ATOM 681 C C . THR A 1 87 ? 0.154 -8.830 7.530 1.00 73.94 87 THR A C 1
ATOM 683 O O . THR A 1 87 ? -0.082 -10.007 7.273 1.00 73.94 87 THR A O 1
ATOM 686 N N . ARG A 1 88 ? 0.648 -8.479 8.730 1.00 74.00 88 ARG A N 1
ATOM 687 C CA . ARG A 1 88 ? 1.006 -9.434 9.796 1.00 74.00 88 ARG A CA 1
ATOM 688 C C . ARG A 1 88 ? 0.402 -9.000 11.148 1.00 74.00 88 ARG A C 1
ATOM 690 O O . ARG A 1 88 ? 0.893 -8.011 11.690 1.00 74.00 88 ARG A O 1
ATOM 697 N N . PRO A 1 89 ? -0.559 -9.707 11.791 1.00 58.38 89 PRO A N 1
ATOM 698 C CA . PRO A 1 89 ? -1.366 -10.864 11.380 1.00 58.38 89 PRO A CA 1
ATOM 699 C C . PRO A 1 89 ? -2.651 -10.465 10.624 1.00 58.38 89 PRO A C 1
ATOM 701 O O . PRO A 1 89 ? -3.218 -9.401 10.864 1.00 58.38 89 PRO A O 1
ATOM 704 N N . GLY A 1 90 ? -3.079 -11.344 9.712 1.00 58.38 90 GLY A N 1
ATOM 705 C CA . GLY A 1 90 ? -3.974 -11.037 8.592 1.00 58.38 90 GLY A CA 1
ATOM 706 C C . GLY A 1 90 ? -5.355 -10.467 8.964 1.00 58.38 90 GLY A C 1
ATOM 707 O O . GLY A 1 90 ? -6.033 -11.014 9.840 1.00 58.38 90 GLY A O 1
ATOM 708 N N . PRO A 1 91 ? -5.800 -9.385 8.299 1.00 69.38 91 PRO A N 1
ATOM 709 C CA . PRO A 1 91 ? -7.168 -8.885 8.405 1.00 69.38 91 PRO A CA 1
ATOM 710 C C . PRO A 1 91 ? -8.148 -9.787 7.617 1.00 69.38 91 PRO A C 1
ATOM 712 O O . PRO A 1 91 ? -7.766 -10.816 7.070 1.00 69.38 91 PRO A O 1
ATOM 715 N N . SER A 1 92 ? -9.438 -9.433 7.550 1.00 80.00 92 SER A N 1
ATOM 716 C CA . SER A 1 92 ? -10.400 -10.157 6.696 1.00 80.00 92 SER A CA 1
ATOM 717 C C . SER A 1 92 ? -9.936 -10.199 5.233 1.00 80.00 92 SER A C 1
ATOM 719 O O . SER A 1 92 ? -9.265 -9.270 4.791 1.00 80.00 92 SER A O 1
ATOM 721 N N . LYS A 1 93 ? -10.357 -11.211 4.460 1.00 82.50 93 LYS A N 1
ATOM 722 C CA . LYS A 1 93 ? -9.911 -11.414 3.066 1.00 82.50 93 LYS A CA 1
ATOM 723 C C . LYS A 1 93 ? -9.966 -10.148 2.200 1.00 82.50 93 LYS A C 1
ATOM 725 O O . LYS A 1 93 ? -8.965 -9.797 1.592 1.00 82.50 93 LYS A O 1
ATOM 730 N N . ASP A 1 94 ? -11.069 -9.397 2.224 1.00 84.44 94 ASP A N 1
ATOM 731 C CA . ASP A 1 94 ? -11.183 -8.149 1.444 1.00 84.44 94 ASP A CA 1
ATOM 732 C C . ASP A 1 94 ? -10.216 -7.052 1.899 1.00 84.44 94 ASP A C 1
ATOM 734 O O . ASP A 1 94 ? -9.699 -6.280 1.091 1.00 84.44 94 ASP A O 1
ATOM 738 N N . LYS A 1 95 ? -9.960 -6.967 3.210 1.00 83.19 95 LYS A N 1
ATOM 739 C CA . LYS A 1 95 ? -8.986 -6.020 3.760 1.00 83.19 95 LYS A CA 1
ATOM 740 C C . LYS A 1 95 ? -7.576 -6.438 3.364 1.00 83.19 95 LYS A C 1
ATOM 742 O O . LYS A 1 95 ? -6.761 -5.581 3.056 1.00 83.19 95 LYS A O 1
ATOM 747 N N . GLU A 1 96 ? -7.296 -7.734 3.344 1.00 86.00 96 GLU A N 1
ATOM 748 C CA . GLU A 1 96 ? -5.998 -8.263 2.943 1.00 86.00 96 GLU A CA 1
ATOM 749 C C . GLU A 1 96 ? -5.745 -8.042 1.445 1.00 86.00 96 GLU A C 1
ATOM 751 O O . GLU A 1 96 ? -4.695 -7.515 1.076 1.00 86.00 96 GLU A O 1
ATOM 756 N N . ALA A 1 97 ? -6.748 -8.295 0.598 1.00 91.00 97 ALA A N 1
ATOM 757 C CA . ALA A 1 97 ? -6.721 -7.958 -0.823 1.00 91.00 97 ALA A CA 1
ATOM 758 C C . ALA A 1 97 ? -6.447 -6.463 -1.049 1.00 91.00 97 ALA A C 1
ATOM 760 O O . ALA A 1 97 ? -5.573 -6.103 -1.838 1.00 91.00 97 ALA A O 1
ATOM 761 N N . ARG A 1 98 ? -7.131 -5.581 -0.300 1.00 90.81 98 ARG A N 1
ATOM 762 C CA . ARG A 1 98 ? -6.869 -4.133 -0.338 1.00 90.81 98 ARG A CA 1
ATOM 763 C C . ARG A 1 98 ? -5.424 -3.807 0.027 1.00 90.81 98 ARG A C 1
ATOM 765 O O . ARG A 1 98 ? -4.817 -2.975 -0.638 1.00 90.81 98 ARG A O 1
ATOM 772 N N . LEU A 1 99 ? -4.878 -4.423 1.078 1.00 87.88 99 LEU A N 1
ATOM 773 C CA . LEU A 1 99 ? -3.499 -4.175 1.504 1.00 87.88 99 LEU A CA 1
ATOM 774 C C . LEU A 1 99 ? -2.501 -4.577 0.418 1.00 87.88 99 LEU A C 1
ATOM 776 O O . LEU A 1 99 ? -1.622 -3.781 0.104 1.00 87.88 99 LEU A O 1
ATOM 780 N N . TYR A 1 100 ? -2.643 -5.763 -0.182 1.00 90.94 100 TYR A N 1
ATOM 781 C CA . TYR A 1 100 ? -1.766 -6.189 -1.277 1.00 90.94 100 TYR A CA 1
ATOM 782 C C . TYR A 1 100 ? -1.914 -5.303 -2.516 1.00 90.94 100 TYR A C 1
ATOM 784 O O . TYR A 1 100 ? -0.911 -4.951 -3.138 1.00 90.94 100 TYR A O 1
ATOM 792 N N . TYR A 1 101 ? -3.133 -4.867 -2.836 1.00 94.25 101 TYR A N 1
ATOM 793 C CA . TYR A 1 101 ? -3.365 -3.921 -3.923 1.00 94.25 101 TYR A CA 1
ATOM 794 C C . TYR A 1 101 ? -2.682 -2.567 -3.662 1.00 94.25 101 TYR A C 1
ATOM 796 O O . TYR A 1 101 ? -1.925 -2.081 -4.501 1.00 94.25 101 TYR A O 1
ATOM 804 N N . SER A 1 102 ? -2.869 -1.980 -2.476 1.00 91.44 102 SER A N 1
ATOM 805 C CA . SER A 1 102 ? -2.212 -0.723 -2.090 1.00 91.44 102 SER A CA 1
ATOM 806 C C . SER A 1 102 ? -0.688 -0.851 -1.993 1.00 91.44 102 SER A C 1
ATOM 808 O O . SER A 1 102 ? 0.031 0.084 -2.349 1.00 91.44 102 SER A O 1
ATOM 810 N N . LEU A 1 103 ? -0.179 -2.005 -1.549 1.00 89.88 103 LEU A N 1
ATOM 811 C CA . LEU A 1 103 ? 1.250 -2.314 -1.543 1.00 89.88 103 LEU A CA 1
ATOM 812 C C . LEU A 1 103 ? 1.810 -2.308 -2.969 1.00 89.88 103 LEU A C 1
ATOM 814 O O . LEU A 1 103 ? 2.847 -1.691 -3.218 1.00 89.88 103 LEU A O 1
ATOM 818 N N . GLY A 1 104 ? 1.089 -2.940 -3.899 1.00 92.50 104 GLY A N 1
ATOM 819 C CA . GLY A 1 104 ? 1.388 -2.910 -5.325 1.00 92.50 104 GLY A CA 1
ATOM 820 C C . GLY A 1 104 ? 1.450 -1.484 -5.867 1.00 92.50 104 GLY A C 1
ATOM 821 O O . GLY A 1 104 ? 2.436 -1.131 -6.505 1.00 92.50 104 GLY A O 1
ATOM 822 N N . LEU A 1 105 ? 0.476 -0.635 -5.525 1.00 92.56 105 LEU A N 1
ATOM 823 C CA . LEU A 1 105 ? 0.449 0.768 -5.957 1.00 92.56 105 LEU A CA 1
ATOM 824 C C . LEU A 1 105 ? 1.639 1.576 -5.431 1.00 92.56 105 LEU A C 1
ATOM 826 O O . LEU A 1 105 ? 2.208 2.382 -6.166 1.00 92.56 105 LEU A O 1
ATOM 830 N N . GLY A 1 106 ? 2.026 1.373 -4.169 1.00 85.94 106 GLY A N 1
ATOM 831 C CA . GLY A 1 106 ? 3.218 2.004 -3.597 1.00 85.94 106 GLY A CA 1
ATOM 832 C C . GLY A 1 106 ? 4.494 1.577 -4.324 1.00 85.94 106 GLY A C 1
ATOM 833 O O . GLY A 1 106 ? 5.313 2.412 -4.699 1.00 85.94 106 GLY A O 1
ATOM 834 N N . LEU A 1 107 ? 4.642 0.283 -4.595 1.00 89.06 107 LEU A N 1
ATOM 835 C CA . LEU A 1 107 ? 5.787 -0.243 -5.337 1.00 89.06 107 LEU A CA 1
ATOM 836 C C . LEU A 1 107 ? 5.805 0.249 -6.793 1.00 89.06 107 LEU A C 1
ATOM 838 O O . LEU A 1 107 ? 6.852 0.679 -7.262 1.00 89.06 107 LEU A O 1
ATOM 842 N N . GLU A 1 108 ? 4.660 0.269 -7.482 1.00 90.88 108 GLU A N 1
ATOM 843 C CA . GLU A 1 108 ? 4.521 0.772 -8.860 1.00 90.88 108 GLU A CA 1
ATOM 844 C C . GLU A 1 108 ? 4.915 2.252 -8.945 1.00 90.88 108 GLU A C 1
ATOM 846 O O . GLU A 1 108 ? 5.688 2.638 -9.818 1.00 90.88 108 GLU A O 1
ATOM 851 N N . ARG A 1 109 ? 4.457 3.079 -7.994 1.00 87.62 109 ARG A N 1
ATOM 852 C CA . ARG A 1 109 ? 4.832 4.502 -7.900 1.00 87.62 109 ARG A CA 1
ATOM 853 C C . ARG A 1 109 ? 6.291 4.735 -7.516 1.00 87.62 109 ARG A C 1
ATOM 855 O O . ARG A 1 109 ? 6.796 5.828 -7.744 1.00 87.62 109 ARG A O 1
ATOM 862 N N . SER A 1 110 ? 6.942 3.735 -6.930 1.00 84.94 110 SER A N 1
ATOM 863 C CA . SER A 1 110 ? 8.376 3.753 -6.620 1.00 84.94 110 SER A CA 1
ATOM 864 C C . SER A 1 110 ? 9.217 3.131 -7.741 1.00 84.94 110 SER A C 1
ATOM 866 O O . SER A 1 110 ? 10.398 2.879 -7.531 1.00 84.94 110 SER A O 1
ATOM 868 N N . GLU A 1 111 ? 8.603 2.833 -8.894 1.00 87.38 111 GLU A N 1
ATOM 869 C CA . GLU A 1 111 ? 9.210 2.155 -10.051 1.00 87.38 111 GLU A CA 1
ATOM 870 C C . GLU A 1 111 ? 9.752 0.743 -9.752 1.00 87.38 111 GLU A C 1
ATOM 872 O O . GLU A 1 111 ? 10.462 0.139 -10.552 1.00 87.38 111 GLU A O 1
ATOM 877 N N . GLU A 1 112 ? 9.340 0.142 -8.634 1.00 87.06 112 GLU A N 1
ATOM 878 C CA . GLU A 1 112 ? 9.696 -1.223 -8.245 1.00 87.06 112 GLU A CA 1
ATOM 879 C C . GLU A 1 112 ? 8.748 -2.248 -8.899 1.00 87.06 112 GLU A C 1
ATOM 881 O O . GLU A 1 112 ? 8.106 -3.063 -8.223 1.00 87.06 112 GLU A O 1
ATOM 886 N N . PHE A 1 113 ? 8.628 -2.201 -10.231 1.00 89.31 113 PHE A N 1
ATOM 887 C CA . PHE A 1 113 ? 7.563 -2.871 -10.993 1.00 89.31 113 PHE A CA 1
ATOM 888 C C . PHE A 1 113 ? 7.479 -4.380 -10.756 1.00 89.31 113 PHE A C 1
ATOM 890 O O . PHE A 1 113 ? 6.384 -4.928 -10.640 1.00 89.31 113 PHE A O 1
ATOM 897 N N . ARG A 1 114 ? 8.611 -5.071 -10.596 1.00 87.12 114 ARG A N 1
ATOM 898 C CA . ARG A 1 114 ? 8.623 -6.508 -10.284 1.00 87.12 114 ARG A CA 1
ATOM 899 C C . ARG A 1 114 ? 7.997 -6.823 -8.924 1.00 87.12 114 ARG A C 1
ATOM 901 O O . ARG A 1 114 ? 7.277 -7.809 -8.765 1.00 87.12 114 ARG A O 1
ATOM 908 N N . ARG A 1 115 ? 8.299 -6.013 -7.907 1.00 89.25 115 ARG A N 1
ATOM 909 C CA . ARG A 1 115 ? 7.735 -6.185 -6.559 1.00 89.25 115 ARG A CA 1
ATOM 910 C C . ARG A 1 115 ? 6.263 -5.773 -6.540 1.00 89.25 115 ARG A C 1
ATOM 912 O O . ARG A 1 115 ? 5.468 -6.433 -5.869 1.00 89.25 115 ARG A O 1
ATOM 919 N N . ALA A 1 116 ? 5.902 -4.741 -7.303 1.00 93.69 116 ALA A N 1
ATOM 920 C CA . ALA A 1 116 ? 4.515 -4.345 -7.514 1.00 93.69 116 ALA A CA 1
ATOM 921 C C . ALA A 1 116 ? 3.705 -5.492 -8.133 1.00 93.69 116 ALA A C 1
ATOM 923 O O . ALA A 1 116 ? 2.697 -5.905 -7.563 1.00 93.69 116 ALA A O 1
ATOM 924 N N . ALA A 1 117 ? 4.217 -6.089 -9.215 1.00 94.19 117 ALA A N 1
ATOM 925 C CA . ALA A 1 117 ? 3.598 -7.217 -9.900 1.00 94.19 117 ALA A CA 1
ATOM 926 C C . ALA A 1 117 ? 3.339 -8.403 -8.961 1.00 94.19 117 ALA A C 1
ATOM 928 O O . ALA A 1 117 ? 2.233 -8.930 -8.952 1.00 94.19 117 ALA A O 1
ATOM 929 N N . ARG A 1 118 ? 4.300 -8.760 -8.096 1.00 93.12 118 ARG A N 1
ATOM 930 C CA . ARG A 1 118 ? 4.105 -9.809 -7.075 1.00 93.12 118 ARG A CA 1
ATOM 931 C C . ARG A 1 118 ? 3.004 -9.482 -6.061 1.00 93.12 118 ARG A C 1
ATOM 933 O O . ARG A 1 118 ? 2.303 -10.378 -5.602 1.00 93.12 118 ARG A O 1
ATOM 940 N N . SER A 1 119 ? 2.846 -8.211 -5.695 1.00 93.94 119 SER A N 1
ATOM 941 C CA . SER A 1 119 ? 1.757 -7.794 -4.800 1.00 93.94 119 SER A CA 1
ATOM 942 C C . SER A 1 119 ? 0.397 -7.915 -5.491 1.00 93.94 119 SER A C 1
ATOM 944 O O . SER A 1 119 ? -0.544 -8.439 -4.901 1.00 93.94 119 SER A O 1
ATOM 946 N N . TYR A 1 120 ? 0.303 -7.506 -6.758 1.00 97.25 120 TYR A N 1
ATOM 947 C CA . TYR A 1 120 ? -0.914 -7.664 -7.557 1.00 97.25 120 TYR A CA 1
ATOM 948 C C . TYR A 1 120 ? -1.243 -9.133 -7.849 1.00 97.25 120 TYR A C 1
ATOM 950 O O . TYR A 1 120 ? -2.402 -9.525 -7.764 1.00 97.25 120 TYR A O 1
ATOM 958 N N . GLU A 1 121 ? -0.236 -9.968 -8.105 1.00 96.56 121 GLU A N 1
ATOM 959 C CA . GLU A 1 121 ? -0.390 -11.414 -8.280 1.00 96.56 121 GLU A CA 1
ATOM 960 C C . GLU A 1 121 ? -1.047 -12.065 -7.060 1.00 96.56 121 GLU A C 1
ATOM 962 O O . GLU A 1 121 ? -1.950 -12.884 -7.222 1.00 96.56 121 GLU A O 1
ATOM 967 N N . LYS A 1 122 ? -0.677 -11.660 -5.838 1.00 94.56 122 LYS A N 1
ATOM 968 C CA . LYS A 1 122 ? -1.366 -12.128 -4.627 1.00 94.56 122 LYS A CA 1
ATOM 969 C C . LYS A 1 122 ? -2.846 -11.761 -4.619 1.00 94.56 122 LYS A C 1
ATOM 971 O O . LYS A 1 122 ? -3.662 -12.608 -4.278 1.00 94.56 122 LYS A O 1
ATOM 976 N N . VAL A 1 123 ? -3.213 -10.544 -5.036 1.00 96.31 123 VAL A N 1
ATOM 977 C CA . VAL A 1 123 ? -4.629 -10.145 -5.175 1.00 96.31 123 VAL A CA 1
ATOM 978 C C . VAL A 1 123 ? -5.365 -11.088 -6.128 1.00 96.31 123 VAL A C 1
ATOM 980 O O . VAL A 1 123 ? -6.424 -11.606 -5.789 1.00 96.31 123 VAL A O 1
ATOM 983 N N . ILE A 1 124 ? -4.768 -11.355 -7.290 1.00 97.19 124 ILE A N 1
ATOM 984 C CA . ILE A 1 124 ? -5.357 -12.174 -8.356 1.00 97.19 124 ILE A CA 1
ATOM 985 C C . ILE A 1 124 ? -5.500 -13.644 -7.932 1.00 97.19 124 ILE A C 1
ATOM 987 O O . ILE A 1 124 ? -6.505 -14.283 -8.230 1.00 97.19 124 ILE A O 1
ATOM 991 N N . THR A 1 125 ? -4.492 -14.190 -7.252 1.00 95.44 125 THR A N 1
ATOM 992 C CA . THR A 1 125 ? -4.397 -15.630 -6.964 1.00 95.44 125 THR A CA 1
ATOM 993 C C . THR A 1 125 ? -5.030 -16.024 -5.634 1.00 95.44 125 THR A C 1
ATOM 995 O O . THR A 1 125 ? -5.661 -17.075 -5.547 1.00 95.44 125 THR A O 1
ATOM 998 N N . GLU A 1 126 ? -4.894 -15.194 -4.599 1.00 93.56 126 GLU A N 1
ATOM 999 C CA . GLU A 1 126 ? -5.386 -15.493 -3.249 1.00 93.56 126 GLU A CA 1
ATOM 1000 C C . GLU A 1 126 ? -6.769 -14.863 -2.977 1.00 93.56 126 GLU A C 1
ATOM 1002 O O . GLU A 1 126 ? -7.506 -15.352 -2.113 1.00 93.56 126 GLU A O 1
ATOM 1007 N N . TYR A 1 127 ? -7.161 -13.822 -3.730 1.00 93.25 127 TYR A N 1
ATOM 1008 C CA . TYR A 1 127 ? -8.408 -13.065 -3.521 1.00 93.25 127 TYR A CA 1
ATOM 1009 C C . TYR A 1 127 ? -9.201 -12.801 -4.822 1.00 93.25 127 TYR A C 1
ATOM 1011 O O . TYR A 1 127 ? -9.550 -11.646 -5.105 1.00 93.25 127 TYR A O 1
ATOM 1019 N N . PRO A 1 128 ? -9.534 -13.849 -5.601 1.00 95.06 128 PRO A N 1
ATOM 1020 C CA . PRO A 1 128 ? -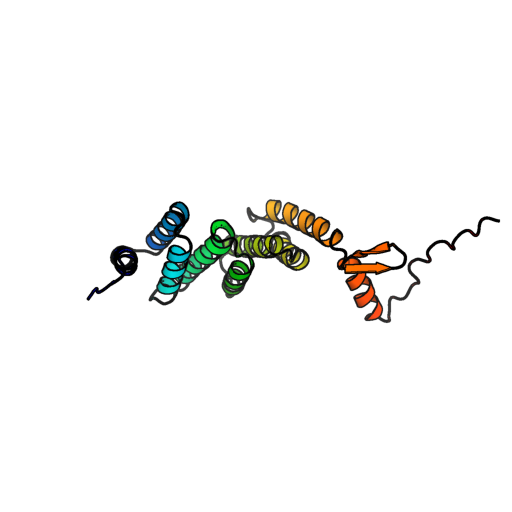10.183 -13.703 -6.907 1.00 95.06 128 PRO A CA 1
ATOM 1021 C C . PRO A 1 128 ? -11.561 -13.025 -6.855 1.00 95.06 128 PRO A C 1
ATOM 1023 O O . PRO A 1 128 ? -11.933 -12.333 -7.794 1.00 95.06 128 PRO A O 1
ATOM 1026 N N . ASP A 1 129 ? -12.290 -13.156 -5.744 1.00 94.00 129 ASP A N 1
ATOM 1027 C CA . ASP A 1 129 ? -13.618 -12.544 -5.569 1.00 94.00 129 ASP A CA 1
ATOM 1028 C C . ASP A 1 129 ? -13.557 -11.100 -5.030 1.00 94.00 129 ASP A C 1
ATOM 1030 O O . ASP A 1 129 ? -14.589 -10.466 -4.802 1.00 94.00 129 ASP A O 1
ATOM 1034 N N . SER A 1 130 ? -12.356 -10.576 -4.762 1.00 94.31 130 SER A N 1
ATOM 1035 C CA . SER A 1 130 ? -12.204 -9.244 -4.175 1.00 94.31 130 SER A CA 1
ATOM 1036 C C . SER A 1 130 ? -12.518 -8.137 -5.190 1.00 94.31 130 SER A C 1
ATOM 1038 O O . SER A 1 130 ? -12.200 -8.265 -6.374 1.00 94.31 130 SER A O 1
ATOM 1040 N N . PRO A 1 131 ? -13.021 -6.970 -4.744 1.00 95.00 131 PRO A N 1
ATOM 1041 C CA . PRO A 1 131 ? -13.258 -5.828 -5.634 1.00 95.00 131 PRO A CA 1
ATOM 1042 C C . PRO A 1 131 ? -11.969 -5.249 -6.248 1.00 95.00 131 PRO A C 1
ATOM 1044 O O . PRO A 1 131 ? -12.034 -4.368 -7.101 1.00 95.00 131 PRO A O 1
ATOM 1047 N N . PHE A 1 132 ? -10.795 -5.719 -5.812 1.00 95.62 132 PHE A N 1
ATOM 1048 C CA . PHE A 1 132 ? -9.487 -5.294 -6.308 1.00 95.62 132 PHE A CA 1
ATOM 1049 C C . PHE A 1 132 ? -8.947 -6.189 -7.429 1.00 95.62 132 PHE A C 1
ATOM 1051 O O . PHE A 1 132 ? -7.926 -5.842 -8.018 1.00 95.62 132 PHE A O 1
ATOM 1058 N N . TYR A 1 133 ? -9.614 -7.306 -7.740 1.00 95.94 133 TYR A N 1
ATOM 1059 C CA . TYR A 1 133 ? -9.161 -8.293 -8.721 1.00 95.94 133 TYR A CA 1
ATOM 1060 C C . TYR A 1 133 ? -8.900 -7.687 -10.109 1.00 95.94 133 TYR A C 1
ATOM 1062 O O . TYR A 1 133 ? -7.774 -7.726 -10.604 1.00 95.94 133 TYR A O 1
ATOM 1070 N N . GLU A 1 134 ? -9.908 -7.042 -10.701 1.00 97.12 134 GLU A N 1
ATOM 1071 C CA . GLU A 1 134 ? -9.807 -6.432 -12.038 1.00 97.12 134 GLU A CA 1
ATOM 1072 C C . GLU A 1 134 ? -8.748 -5.320 -12.092 1.00 97.12 134 GLU A C 1
ATOM 1074 O O . GLU A 1 134 ? -7.976 -5.189 -13.049 1.00 97.12 134 GLU A O 1
ATOM 1079 N N . GLY A 1 135 ? -8.666 -4.531 -11.016 1.00 97.00 135 GLY A N 1
ATOM 1080 C CA . GLY A 1 135 ? -7.641 -3.503 -10.866 1.00 97.00 135 GLY A CA 1
ATOM 1081 C C . GLY A 1 135 ? -6.237 -4.102 -10.822 1.00 97.00 135 GLY A C 1
ATOM 1082 O O . GLY A 1 135 ? -5.327 -3.577 -11.464 1.00 97.00 135 GLY A O 1
ATOM 1083 N N . ALA A 1 136 ? -6.058 -5.210 -10.098 1.00 97.56 136 ALA A N 1
ATOM 1084 C CA . ALA A 1 136 ? -4.786 -5.911 -9.982 1.00 97.56 136 ALA A CA 1
ATOM 1085 C C . ALA A 1 136 ? -4.363 -6.569 -11.303 1.00 97.56 136 ALA A C 1
ATOM 1087 O O . ALA A 1 136 ? -3.192 -6.466 -11.660 1.00 97.56 136 ALA A O 1
ATOM 1088 N N . LEU A 1 137 ? -5.294 -7.160 -12.065 1.00 96.62 137 LEU A N 1
ATOM 1089 C CA . LEU A 1 137 ? -5.027 -7.667 -13.421 1.00 96.62 137 LEU A CA 1
ATOM 1090 C C . LEU A 1 137 ? -4.523 -6.558 -14.348 1.00 96.62 137 LEU A C 1
ATOM 1092 O O . LEU A 1 137 ? -3.489 -6.689 -15.000 1.00 96.62 137 LEU A O 1
ATOM 1096 N N . SER A 1 138 ? -5.207 -5.417 -14.353 1.00 96.94 138 SER A N 1
ATOM 1097 C CA . SER A 1 138 ? -4.773 -4.275 -15.161 1.00 96.94 138 SER A CA 1
ATOM 1098 C C . SER A 1 138 ? -3.407 -3.743 -14.704 1.00 96.94 138 SER A C 1
ATOM 1100 O O . SER A 1 138 ? -2.600 -3.276 -15.506 1.00 96.94 138 SER A O 1
ATOM 1102 N N . ALA A 1 139 ? -3.137 -3.764 -13.397 1.00 95.62 139 ALA A N 1
ATOM 1103 C CA . ALA A 1 139 ? -1.906 -3.229 -12.829 1.00 95.62 139 ALA A CA 1
ATOM 1104 C C . ALA A 1 139 ? -0.694 -4.143 -13.031 1.00 95.62 139 ALA A C 1
ATOM 1106 O O . ALA A 1 139 ? 0.400 -3.642 -13.301 1.00 95.62 139 ALA A O 1
ATOM 1107 N N . ILE A 1 140 ? -0.875 -5.465 -12.959 1.00 93.62 140 ILE A N 1
ATOM 1108 C CA . ILE A 1 140 ? 0.205 -6.414 -13.222 1.00 93.62 140 ILE A CA 1
ATOM 1109 C C . ILE A 1 140 ? 0.665 -6.312 -14.681 1.00 93.62 140 ILE A C 1
ATOM 1111 O O . ILE A 1 140 ? 1.868 -6.234 -14.921 1.00 93.62 140 ILE A O 1
ATOM 1115 N N . GLU A 1 141 ? -0.262 -6.186 -15.638 1.00 91.12 141 GLU A N 1
ATOM 1116 C CA . GLU A 1 141 ? 0.057 -5.968 -17.056 1.00 91.12 141 GLU A CA 1
ATOM 1117 C C . GLU A 1 141 ? 0.876 -4.684 -17.261 1.00 91.12 141 GLU A C 1
ATOM 1119 O O . GLU A 1 141 ? 1.945 -4.715 -17.877 1.00 91.12 141 GLU A O 1
ATOM 1124 N N . ARG A 1 142 ? 0.442 -3.558 -16.673 1.00 93.19 142 ARG A N 1
ATOM 1125 C CA . ARG A 1 142 ? 1.210 -2.301 -16.720 1.00 93.19 142 ARG A CA 1
ATOM 1126 C C . ARG A 1 142 ? 2.609 -2.455 -16.130 1.00 93.19 142 ARG A C 1
ATOM 1128 O O . ARG A 1 142 ? 3.569 -1.956 -16.719 1.00 93.19 142 ARG A O 1
ATOM 1135 N N . CYS A 1 143 ? 2.736 -3.139 -14.993 1.00 91.56 143 CYS A N 1
ATOM 1136 C CA . CYS A 1 143 ? 4.029 -3.389 -14.358 1.00 91.56 143 CYS A CA 1
ATOM 1137 C C . CYS A 1 143 ? 4.940 -4.234 -15.253 1.00 91.56 143 CYS A C 1
ATOM 1139 O O . CYS A 1 143 ? 6.116 -3.906 -15.383 1.00 91.56 143 CYS A O 1
ATOM 1141 N N . PHE A 1 144 ? 4.413 -5.265 -15.920 1.00 85.25 144 PHE A N 1
ATOM 1142 C CA . PHE A 1 144 ? 5.178 -6.057 -16.886 1.00 85.25 144 PHE A CA 1
ATOM 1143 C C . PHE A 1 144 ? 5.691 -5.202 -18.049 1.00 85.25 144 PHE A C 1
ATOM 1145 O O . PHE A 1 144 ? 6.886 -5.233 -18.347 1.00 85.25 144 PHE A O 1
ATOM 1152 N N . LEU A 1 145 ? 4.824 -4.390 -18.661 1.00 85.75 145 LEU A N 1
ATOM 1153 C CA . LEU A 1 145 ? 5.205 -3.511 -19.771 1.00 85.75 145 LEU A CA 1
ATOM 1154 C C . LEU A 1 145 ? 6.270 -2.489 -19.361 1.00 85.75 145 LEU A C 1
ATOM 1156 O O . LEU A 1 145 ? 7.209 -2.241 -20.115 1.00 85.75 145 LEU A O 1
ATOM 1160 N N . LYS A 1 146 ? 6.146 -1.906 -18.164 1.00 84.50 146 LYS A N 1
ATOM 1161 C CA . LYS A 1 146 ? 7.122 -0.950 -17.626 1.00 84.50 146 LYS A CA 1
ATOM 1162 C C . LYS A 1 146 ? 8.452 -1.607 -17.287 1.00 84.50 146 LYS A C 1
ATOM 1164 O O . LYS A 1 146 ? 9.492 -1.071 -17.652 1.00 84.50 146 LYS A O 1
ATOM 1169 N N . ASN A 1 147 ? 8.427 -2.788 -16.676 1.00 77.81 147 ASN A N 1
ATOM 1170 C CA . ASN A 1 147 ? 9.635 -3.546 -16.369 1.00 77.81 147 ASN A CA 1
ATOM 1171 C C . ASN A 1 147 ? 10.411 -3.922 -17.644 1.00 77.81 147 ASN A C 1
ATOM 1173 O O . ASN A 1 147 ? 11.633 -3.843 -17.665 1.00 77.81 147 ASN A O 1
ATOM 1177 N N . TYR A 1 148 ? 9.710 -4.258 -18.735 1.00 76.56 148 TYR A N 1
ATOM 1178 C CA . TYR A 1 148 ? 10.327 -4.538 -20.039 1.00 76.56 148 TYR A CA 1
ATOM 1179 C C . TYR A 1 148 ? 10.977 -3.298 -20.686 1.00 76.56 14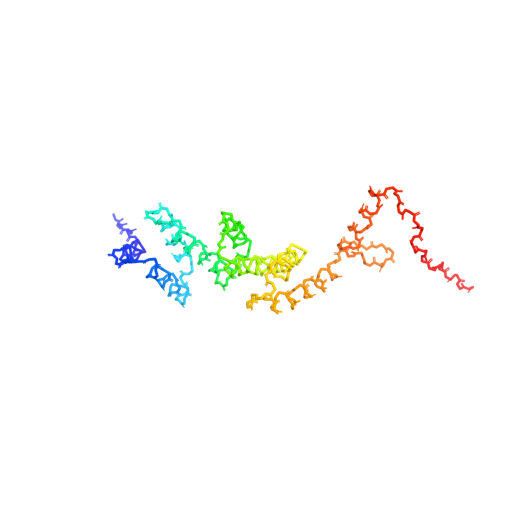8 TYR A C 1
ATOM 1181 O O . TYR A 1 148 ? 11.807 -3.415 -21.579 1.00 76.56 148 TYR A O 1
ATOM 1189 N N . GLN A 1 149 ? 10.613 -2.087 -20.259 1.00 77.06 149 GLN A N 1
ATOM 1190 C CA . GLN A 1 149 ? 11.197 -0.845 -20.778 1.00 77.06 149 GLN A CA 1
ATOM 1191 C C . GLN A 1 149 ? 12.461 -0.414 -20.017 1.00 77.06 149 GLN A C 1
ATOM 1193 O O . GLN A 1 149 ? 13.188 0.451 -20.512 1.00 77.06 149 GLN A O 1
ATOM 1198 N N . ILE A 1 150 ? 12.744 -1.000 -18.846 1.00 76.31 150 ILE A N 1
ATOM 1199 C CA . ILE A 1 150 ? 13.941 -0.688 -18.057 1.00 76.31 150 ILE A CA 1
ATOM 1200 C C . ILE A 1 150 ? 15.148 -1.353 -18.709 1.00 76.31 150 ILE A C 1
ATOM 1202 O O . ILE A 1 150 ? 15.327 -2.567 -18.628 1.00 76.31 150 ILE A O 1
ATOM 1206 N N . LYS A 1 151 ? 15.993 -0.535 -19.338 1.00 82.19 151 LYS A N 1
ATOM 1207 C CA . LYS A 1 151 ? 17.272 -0.943 -19.924 1.00 82.19 151 LYS A CA 1
ATOM 1208 C C . LYS A 1 151 ? 18.372 -0.808 -18.876 1.00 82.19 151 LYS A C 1
ATOM 1210 O O . LYS A 1 151 ? 18.533 0.264 -18.300 1.00 82.19 151 LYS A O 1
ATOM 1215 N N . VAL A 1 152 ? 19.136 -1.872 -18.657 1.00 85.06 152 VAL A N 1
ATOM 1216 C CA . VAL A 1 152 ? 20.204 -1.924 -17.641 1.00 85.06 152 VAL A CA 1
ATOM 1217 C C . VAL A 1 152 ? 21.600 -2.067 -18.241 1.00 85.06 152 VAL A C 1
ATOM 1219 O O . VAL A 1 152 ? 22.585 -1.779 -17.567 1.00 85.06 152 VAL A O 1
ATOM 1222 N N . ALA A 1 153 ? 21.700 -2.490 -19.501 1.00 86.00 153 ALA A N 1
ATOM 1223 C CA . ALA A 1 153 ? 22.955 -2.551 -20.239 1.00 86.00 153 ALA A CA 1
ATOM 1224 C C . ALA A 1 153 ? 22.710 -2.409 -21.747 1.00 86.00 153 ALA A C 1
ATOM 1226 O O . ALA A 1 153 ? 21.573 -2.452 -22.213 1.00 86.00 153 ALA A O 1
ATOM 1227 N N . GLU A 1 154 ? 23.789 -2.267 -22.511 1.00 89.00 154 GLU A N 1
ATOM 1228 C CA . GLU A 1 154 ? 23.788 -2.347 -23.969 1.00 89.00 154 GLU A CA 1
ATOM 1229 C C . GLU A 1 154 ? 24.983 -3.201 -24.407 1.00 89.00 154 GLU A C 1
ATOM 1231 O O . GLU A 1 154 ? 26.094 -3.011 -23.910 1.00 89.00 154 GLU A O 1
ATOM 1236 N N . VAL A 1 155 ? 24.755 -4.164 -25.300 1.00 84.00 155 VAL A N 1
ATOM 1237 C CA . VAL A 1 155 ? 25.800 -5.018 -25.884 1.00 84.00 155 VAL A CA 1
ATOM 1238 C C . VAL A 1 155 ? 25.628 -4.990 -27.393 1.00 84.00 155 VAL A C 1
ATOM 1240 O O . VAL A 1 155 ? 24.564 -5.338 -27.892 1.00 84.00 155 VAL A O 1
ATOM 1243 N N . ASP A 1 156 ? 26.652 -4.545 -28.120 1.00 88.25 156 ASP A N 1
ATOM 1244 C CA . ASP A 1 156 ? 26.632 -4.431 -29.586 1.00 88.25 156 ASP A CA 1
ATOM 1245 C C . ASP A 1 156 ? 25.413 -3.658 -30.134 1.00 88.25 156 ASP A C 1
ATOM 1247 O O . ASP A 1 156 ? 24.781 -4.076 -31.102 1.00 88.25 156 ASP A O 1
ATOM 1251 N N . ALA A 1 157 ? 25.065 -2.532 -29.498 1.00 85.12 157 ALA A N 1
ATOM 1252 C CA . ALA A 1 157 ? 23.877 -1.717 -29.789 1.00 85.12 157 ALA A CA 1
ATOM 1253 C C . ALA A 1 157 ? 22.513 -2.379 -29.488 1.00 85.12 157 ALA A C 1
ATOM 1255 O O . ALA A 1 157 ? 21.465 -1.809 -29.803 1.00 85.12 157 ALA A O 1
ATOM 1256 N N . TYR A 1 158 ? 22.497 -3.545 -28.834 1.00 81.56 158 TYR A N 1
ATOM 1257 C CA . TYR A 1 158 ? 21.278 -4.168 -28.318 1.00 81.56 158 TYR A CA 1
ATOM 1258 C C . TYR A 1 158 ? 21.085 -3.818 -26.839 1.00 81.56 158 TYR A C 1
ATOM 1260 O O . TYR A 1 158 ? 21.919 -4.200 -26.011 1.00 81.56 158 TYR A O 1
ATOM 1268 N N . PRO A 1 159 ? 20.001 -3.109 -26.471 1.00 81.56 159 PRO A N 1
ATOM 1269 C CA . PRO A 1 159 ? 19.706 -2.841 -25.075 1.00 81.56 159 PRO A CA 1
ATOM 1270 C C . PRO A 1 159 ? 19.273 -4.133 -24.383 1.00 81.56 159 PRO A C 1
ATOM 1272 O O . PRO A 1 159 ? 18.402 -4.839 -24.877 1.00 81.56 159 PRO A O 1
ATOM 1275 N N . ILE A 1 160 ? 19.857 -4.403 -23.224 1.00 82.12 160 ILE A N 1
ATOM 1276 C CA . ILE A 1 160 ? 19.472 -5.501 -22.345 1.00 82.12 160 ILE A CA 1
ATOM 1277 C C . ILE A 1 160 ? 18.582 -4.916 -21.257 1.00 82.12 160 ILE A C 1
ATOM 1279 O O . ILE A 1 160 ? 18.972 -3.979 -20.550 1.00 82.12 160 ILE A O 1
ATOM 1283 N N . THR A 1 161 ? 17.381 -5.462 -21.131 1.00 84.06 161 THR A N 1
ATOM 1284 C CA . THR A 1 161 ? 16.438 -5.105 -20.075 1.00 84.06 161 THR A CA 1
ATOM 1285 C C . THR A 1 161 ? 16.824 -5.740 -18.745 1.00 84.06 161 THR A C 1
ATOM 1287 O O . THR A 1 161 ? 17.549 -6.735 -18.697 1.00 84.06 161 THR A O 1
ATOM 1290 N N . GLU A 1 162 ? 16.333 -5.183 -17.640 1.00 79.25 162 GLU A N 1
ATOM 1291 C CA . GLU A 1 162 ? 16.547 -5.776 -16.314 1.00 79.25 162 GLU A CA 1
ATOM 1292 C C . GLU A 1 162 ? 16.080 -7.240 -16.268 1.00 79.25 162 GLU A C 1
ATOM 1294 O O . GLU A 1 162 ? 16.773 -8.107 -15.738 1.00 79.25 162 GLU A O 1
ATOM 1299 N N . LEU A 1 163 ? 14.946 -7.531 -16.914 1.00 74.12 163 LEU A N 1
ATOM 1300 C CA . LEU A 1 163 ? 14.390 -8.878 -17.001 1.00 74.12 163 LEU A CA 1
ATOM 1301 C C . LEU A 1 163 ? 15.308 -9.839 -17.770 1.00 74.12 163 LEU A C 1
ATOM 1303 O O . LEU A 1 163 ? 15.570 -10.941 -17.293 1.00 74.12 163 LEU A O 1
ATOM 1307 N N . GLU A 1 164 ? 15.820 -9.425 -18.931 1.00 77.94 164 GLU A N 1
ATOM 1308 C CA . GLU A 1 164 ? 16.741 -10.241 -19.734 1.00 77.94 164 GLU A CA 1
ATOM 1309 C C . GLU A 1 164 ? 18.062 -10.482 -18.997 1.00 77.94 164 GLU A C 1
ATOM 1311 O O . GLU A 1 164 ? 18.589 -11.595 -19.014 1.00 77.94 164 GLU A O 1
ATOM 1316 N N . LEU A 1 165 ? 18.591 -9.467 -18.306 1.00 81.88 165 LEU A N 1
ATOM 1317 C CA . LEU A 1 165 ? 19.813 -9.611 -17.518 1.00 81.88 165 LEU A CA 1
ATOM 1318 C C . LEU A 1 165 ? 19.636 -10.643 -16.394 1.00 81.88 165 LEU A C 1
ATOM 1320 O O . LEU A 1 165 ? 20.505 -11.495 -16.189 1.00 81.88 165 LEU A O 1
ATOM 1324 N N . GLU A 1 166 ? 18.509 -10.600 -15.686 1.00 76.00 166 GLU A N 1
ATOM 1325 C CA . GLU A 1 166 ? 18.179 -11.578 -14.649 1.00 76.00 166 GLU A CA 1
ATOM 1326 C C . GLU A 1 166 ? 17.915 -12.981 -15.212 1.00 76.00 166 GLU A C 1
ATOM 1328 O O . GLU A 1 166 ? 18.322 -13.977 -14.609 1.00 76.00 166 GLU A O 1
ATOM 1333 N N . GLU A 1 167 ? 17.267 -13.097 -16.371 1.00 80.19 167 GLU A N 1
ATOM 1334 C CA . GLU A 1 167 ? 17.080 -14.376 -17.060 1.00 80.19 167 GLU A CA 1
ATOM 1335 C C . GLU A 1 167 ? 18.434 -14.994 -17.439 1.00 80.19 167 GLU A C 1
ATOM 1337 O O . GLU A 1 167 ? 18.683 -16.176 -17.195 1.00 80.19 167 GLU A O 1
ATOM 1342 N N . ILE A 1 168 ? 19.362 -14.187 -17.958 1.00 79.06 168 ILE A N 1
ATOM 1343 C CA . ILE A 1 168 ? 20.733 -14.620 -18.247 1.00 79.06 168 ILE A CA 1
ATOM 1344 C C . ILE A 1 168 ? 21.443 -15.052 -16.956 1.00 79.06 168 ILE A C 1
ATOM 1346 O O . ILE A 1 168 ? 22.102 -16.095 -16.934 1.00 79.06 168 ILE A O 1
ATOM 1350 N N . ALA A 1 169 ? 21.318 -14.274 -15.877 1.00 78.75 169 ALA A N 1
ATOM 1351 C CA . ALA A 1 169 ? 21.945 -14.577 -14.593 1.00 78.75 169 ALA A CA 1
ATOM 1352 C C . ALA A 1 169 ? 21.396 -15.872 -13.970 1.00 78.75 169 ALA A C 1
ATOM 1354 O O . ALA A 1 169 ? 22.171 -16.728 -13.542 1.00 78.75 169 ALA A O 1
ATOM 1355 N N . SER A 1 170 ? 20.074 -16.055 -13.972 1.00 75.38 170 SER A N 1
ATOM 1356 C CA . SER A 1 170 ? 19.404 -17.249 -13.443 1.00 75.38 170 SER A CA 1
ATOM 1357 C C . SER A 1 170 ? 19.721 -18.508 -14.256 1.00 75.38 170 SER A C 1
ATOM 1359 O O . SER A 1 170 ? 20.024 -19.546 -13.668 1.00 75.38 170 SER A O 1
ATOM 1361 N N . LYS A 1 171 ? 19.777 -18.422 -15.591 1.00 71.06 171 LYS A N 1
ATOM 1362 C CA . LYS A 1 171 ? 20.194 -19.542 -16.455 1.00 71.06 171 LYS A CA 1
ATOM 1363 C C . LYS A 1 171 ? 21.662 -19.923 -16.270 1.00 71.06 171 LYS A C 1
ATOM 1365 O O . LYS A 1 171 ? 21.991 -21.104 -16.307 1.00 71.06 171 LYS A O 1
ATOM 1370 N N . LYS A 1 172 ? 22.558 -18.959 -16.026 1.00 63.41 172 LYS A N 1
ATOM 1371 C CA . LYS A 1 172 ? 23.968 -19.249 -15.692 1.00 63.41 172 LYS A CA 1
ATOM 1372 C C . LYS A 1 172 ? 24.125 -19.959 -14.341 1.00 63.41 172 LYS A C 1
ATOM 1374 O O . LYS A 1 172 ? 25.101 -20.680 -14.157 1.00 63.41 172 LYS A O 1
ATOM 1379 N N . LEU A 1 173 ? 23.172 -19.776 -13.426 1.00 55.75 173 LEU A N 1
ATOM 1380 C CA . LEU A 1 173 ? 23.127 -20.427 -12.113 1.00 55.75 173 LEU A CA 1
ATOM 1381 C C . LEU A 1 173 ? 22.454 -21.815 -12.134 1.00 55.75 173 LEU A C 1
ATOM 1383 O O . LEU A 1 173 ? 22.581 -22.539 -11.150 1.00 55.75 173 LEU A O 1
ATOM 1387 N N . SER A 1 174 ? 21.789 -22.209 -13.229 1.00 49.84 174 SER A N 1
ATOM 1388 C CA . SER A 1 174 ? 21.176 -23.535 -13.418 1.00 49.84 174 SER A CA 1
ATOM 1389 C C . SER A 1 174 ? 21.978 -24.364 -14.439 1.00 49.84 174 SER A C 1
ATOM 1391 O O . SER A 1 174 ? 21.827 -24.177 -15.648 1.00 49.84 174 SER A O 1
ATOM 1393 N N . PRO A 1 175 ? 22.852 -25.298 -14.005 1.00 54.22 175 PRO A N 1
ATOM 1394 C CA . PRO A 1 175 ? 23.686 -26.087 -14.919 1.00 54.22 175 PRO A CA 1
ATOM 1395 C C . PRO A 1 175 ? 22.904 -27.013 -15.867 1.00 54.22 175 PRO A C 1
ATOM 1397 O O . PRO A 1 175 ? 23.472 -27.498 -16.842 1.00 54.22 175 PRO A O 1
ATOM 1400 N N . SER A 1 176 ? 21.626 -27.298 -15.593 1.00 53.16 176 SER A N 1
ATOM 1401 C CA . SER A 1 176 ? 20.872 -28.376 -16.249 1.00 53.16 176 SER A CA 1
ATOM 1402 C C . SER A 1 176 ? 20.141 -27.992 -17.542 1.00 53.16 176 SER A C 1
ATOM 1404 O O . SER A 1 176 ? 19.629 -28.882 -18.214 1.00 53.16 176 SER A O 1
ATOM 1406 N N . GLU A 1 177 ? 20.082 -26.712 -17.921 1.00 52.41 177 GLU A N 1
ATOM 1407 C CA . GLU A 1 177 ? 19.235 -26.245 -19.040 1.00 52.41 177 GLU A CA 1
ATOM 1408 C C . GLU A 1 177 ? 20.004 -25.583 -20.196 1.00 52.41 177 GLU A C 1
ATOM 1410 O O . GLU A 1 177 ? 19.419 -24.902 -21.039 1.00 52.41 177 GLU A O 1
ATOM 1415 N N . GLN A 1 178 ? 21.320 -25.791 -20.288 1.00 52.56 178 GLN A N 1
ATOM 1416 C CA . GLN A 1 178 ? 22.137 -25.200 -21.353 1.00 52.56 178 GLN A CA 1
ATOM 1417 C C . GLN A 1 178 ? 21.855 -25.844 -22.728 1.00 52.56 178 GLN A C 1
ATOM 1419 O O . GLN A 1 178 ? 22.581 -26.721 -23.192 1.00 52.56 178 GLN A O 1
ATOM 1424 N N . LYS A 1 179 ? 20.816 -25.368 -23.425 1.00 53.38 179 LYS A N 1
ATOM 1425 C CA . LYS A 1 179 ? 20.753 -25.366 -24.897 1.00 53.38 179 LYS A CA 1
ATOM 1426 C C . LYS A 1 179 ? 21.234 -24.005 -25.412 1.00 53.38 179 LYS A C 1
ATOM 1428 O O . LYS A 1 179 ? 20.908 -22.986 -24.804 1.00 53.38 179 LYS A O 1
ATOM 1433 N N . PRO A 1 180 ? 21.987 -23.953 -26.525 1.00 44.62 180 PRO A N 1
ATOM 1434 C CA . PRO A 1 180 ? 22.513 -22.695 -27.035 1.00 44.62 180 PRO A CA 1
ATOM 1435 C C . PRO A 1 180 ? 21.358 -21.817 -27.527 1.00 44.62 180 PRO A C 1
ATOM 1437 O O . PRO A 1 180 ? 20.674 -22.165 -28.489 1.00 44.62 180 PRO A O 1
ATOM 1440 N N . LEU A 1 181 ? 21.137 -20.687 -26.854 1.00 48.78 181 LEU A N 1
ATOM 1441 C CA . LEU A 1 181 ? 20.160 -19.679 -27.249 1.00 48.78 181 LEU A CA 1
ATOM 1442 C C . LEU A 1 181 ? 20.869 -18.533 -27.978 1.00 48.78 181 LEU A C 1
ATOM 1444 O O . LEU A 1 181 ? 21.780 -17.915 -27.440 1.00 48.78 181 LEU A O 1
ATOM 1448 N N . TYR A 1 182 ? 20.401 -18.318 -29.209 1.00 53.28 182 TYR A N 1
ATOM 1449 C CA . TYR A 1 182 ? 20.675 -17.234 -30.156 1.00 53.28 182 TYR A CA 1
ATOM 1450 C C . TYR A 1 182 ? 22.145 -16.971 -30.546 1.00 53.28 182 TYR A C 1
ATOM 1452 O O . TYR A 1 182 ? 22.932 -16.397 -29.800 1.00 53.28 182 TYR A O 1
ATOM 1460 N N . ARG A 1 183 ? 22.491 -17.318 -31.798 1.00 54.50 183 ARG A N 1
ATOM 1461 C CA . ARG A 1 183 ? 23.604 -16.686 -32.522 1.00 54.50 183 ARG A CA 1
ATOM 1462 C C . ARG A 1 183 ? 23.041 -15.492 -33.294 1.00 54.50 183 ARG A C 1
ATOM 1464 O O . ARG A 1 183 ? 22.160 -15.727 -34.125 1.00 54.50 183 ARG A O 1
ATOM 1471 N N . PRO A 1 184 ? 23.544 -14.265 -33.092 1.00 43.12 184 PRO A N 1
ATOM 1472 C CA . PRO A 1 184 ? 23.244 -13.190 -34.024 1.00 43.12 184 PRO A CA 1
ATOM 1473 C C . PRO A 1 184 ? 23.736 -13.584 -35.430 1.00 43.12 184 PRO A C 1
ATOM 1475 O O . PRO A 1 184 ? 24.743 -14.297 -35.548 1.00 43.12 184 PRO A O 1
ATOM 1478 N N . PRO A 1 185 ? 23.034 -13.178 -36.503 1.00 54.59 185 PRO A N 1
ATOM 1479 C CA . PRO A 1 185 ? 23.506 -13.414 -37.860 1.00 54.59 185 PRO A CA 1
ATOM 1480 C C . PRO A 1 185 ? 24.875 -12.751 -38.041 1.00 54.59 185 PRO A C 1
ATOM 1482 O O . PRO A 1 185 ? 25.088 -11.618 -37.612 1.00 54.59 185 PRO A O 1
ATOM 1485 N N . ALA A 1 186 ? 25.815 -13.485 -38.642 1.00 56.69 186 ALA A N 1
ATOM 1486 C CA . ALA A 1 186 ? 27.157 -12.977 -38.892 1.00 56.69 186 ALA A CA 1
ATOM 1487 C C . ALA A 1 186 ? 27.080 -11.684 -39.724 1.00 56.69 186 ALA A C 1
ATOM 1489 O O . ALA A 1 186 ? 26.277 -11.631 -40.662 1.00 56.69 186 ALA A O 1
ATOM 1490 N N . PRO A 1 187 ? 27.894 -10.658 -39.412 1.00 53.47 187 PRO A N 1
ATOM 1491 C CA . PRO A 1 187 ? 27.912 -9.432 -40.194 1.00 53.47 187 PRO A CA 1
ATOM 1492 C C . PRO A 1 187 ? 28.247 -9.777 -41.645 1.00 53.47 187 PRO A C 1
ATOM 1494 O O . PRO A 1 187 ? 29.293 -10.362 -41.938 1.00 53.47 187 PRO A O 1
ATOM 1497 N N . THR A 1 188 ? 27.332 -9.450 -42.556 1.00 61.91 188 THR A N 1
ATOM 1498 C CA . THR A 1 188 ? 27.564 -9.566 -43.991 1.00 61.91 188 THR A CA 1
ATOM 1499 C C . THR A 1 188 ? 28.644 -8.566 -44.373 1.00 61.91 188 THR A C 1
ATOM 1501 O O . THR A 1 188 ? 28.393 -7.365 -44.457 1.00 61.91 188 THR A O 1
ATOM 1504 N N . LEU A 1 189 ? 29.861 -9.065 -44.587 1.00 55.06 189 LEU A N 1
ATOM 1505 C CA . LEU A 1 189 ? 30.895 -8.323 -45.295 1.00 55.06 189 LEU A CA 1
ATOM 1506 C C . LEU A 1 189 ? 30.403 -8.146 -46.733 1.00 55.06 189 LEU A C 1
ATOM 1508 O O . LEU A 1 189 ? 30.396 -9.096 -47.517 1.00 55.06 189 LEU A O 1
ATOM 1512 N N . HIS A 1 190 ? 29.912 -6.950 -47.049 1.00 59.03 190 HIS A N 1
ATOM 1513 C CA . HIS A 1 190 ? 29.691 -6.560 -48.434 1.00 59.03 190 HIS A CA 1
ATOM 1514 C C . HIS A 1 190 ? 31.057 -6.350 -49.113 1.00 59.03 190 HIS A C 1
ATOM 1516 O O . HIS A 1 190 ? 31.963 -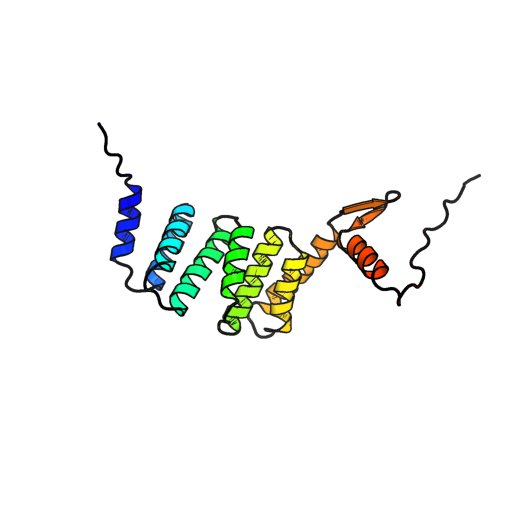5.831 -48.455 1.00 59.03 190 HIS A O 1
ATOM 1522 N N . PRO A 1 191 ? 31.214 -6.817 -50.366 1.00 63.66 191 PRO A N 1
ATOM 1523 C CA . PRO A 1 191 ? 32.485 -6.827 -51.091 1.00 63.66 191 PRO A CA 1
ATOM 1524 C C . PRO A 1 191 ? 33.019 -5.429 -51.415 1.00 63.66 191 PRO A C 1
ATOM 1526 O O . PRO A 1 191 ? 32.196 -4.496 -51.570 1.00 63.66 191 PRO A O 1
#

pLDDT: mean 80.54, std 17.41, range [37.0, 97.56]

InterPro domains:
  IPR011990 Tetratricopeptide-like helical domain superfamily [G3DSA:1.25.40.10] (61-176)
  IPR011990 Tetratricopeptide-like helical domain superfamily [SSF48452] (69-146)
  IPR019734 Tetratricopeptide repeat [PS50005] (97-130)

Foldseek 3Di:
DDDPPPVLVVVLVVQVVPPPDLVSLLVVLVVCLVVVNLVSSLVSLVVVLVDDDDPVSNLVSLLSSLVSCVPRVLNLVVSLVSLVVSVPPHDPLQVNLVSLQSNLSSCVSVLVLVSSLVSLVCSCPVPVPHPCNVVSVVSNVVSVVSQQVAFDDADPNRTQGPVNVVVVVVVVVDPPDDDDPDDDPDPPPDD

Organism: NCBI:txid412755